Protein AF-A0A8C4DK23-F1 (afdb_monomer_lite)

Secondary structure (DSSP, 8-state):
-------HHHHHHHHHHHHHHHHHHHHHHHHHHHHHHHHHHHHHHHHHHHHHHHHHHHHHHHHHHHHHHHHHHHHHHHHHHHHHHHHHHHHHHHHHHHHHHHHHHHHHH-GGGSHHHHS----S-HHHHHHHHHHHHHHHHHHHHHHHHHHHHHHHHHHHHHHHHHHHHHHHHHHHHHHHHHHHHHHHT--S------------PPPPPPPPPPPPP------------PPPP------------------------------HHHHHHHHHHHHHHHHHHHHHTT-

Organism: Dicentrarchus labrax (NCBI:txid13489)

Sequence (287 aa):
ESSLAPCDACHQSMQAKQTSLLKRVDALDEECEELQRQLGEREERQIDLHNQLQQVSEEKEKVQARLAQQQLQKEKQTLETHVGELKNSVAELKEYVQTLMERERVLVAFPELSPLQAQPQSTGNVLLDMERQLQANNIRMKVLEQENITLHTSLVKLRERTQNDAGRVGRIQIYMSAVQRGWDTVTEGRKQDGGKVVWSQLGRRIACPPPPPPPRPCNFTFKPSTSTRAPPLLRATREHAVVLYSLTPRARIRGGNETLSLSDGERKNSALYKATATWLIKALSLH

pLDDT: mean 74.79, std 23.76, range [30.92, 98.75]

Structure (mmCIF, N/CA/C/O backbone):
data_AF-A0A8C4DK23-F1
#
_entry.id   AF-A0A8C4DK23-F1
#
loop_
_atom_site.group_PDB
_atom_site.id
_atom_site.type_symbol
_atom_site.label_atom_id
_atom_site.label_alt_id
_atom_site.label_comp_id
_atom_site.label_asym_id
_atom_site.label_entity_id
_atom_site.label_seq_id
_atom_site.pdbx_PDB_ins_code
_atom_site.Cartn_x
_atom_site.Cartn_y
_atom_site.Cartn_z
_atom_site.occupancy
_atom_site.B_iso_or_equiv
_atom_site.auth_seq_id
_atom_site.auth_comp_id
_atom_site.auth_asym_id
_atom_site.auth_atom_id
_atom_site.pdbx_PDB_model_num
ATOM 1 N N . GLU A 1 1 ? 47.006 19.973 -107.869 1.00 49.22 1 GLU A N 1
ATOM 2 C CA . GLU A 1 1 ? 47.790 19.708 -106.646 1.00 49.22 1 GLU A CA 1
ATOM 3 C C . GLU A 1 1 ? 47.180 20.492 -105.498 1.00 49.22 1 GLU A C 1
ATOM 5 O O . GLU A 1 1 ? 46.804 21.632 -105.732 1.00 49.22 1 GLU A O 1
ATOM 10 N N . SER A 1 2 ? 46.987 19.837 -104.349 1.00 44.12 2 SER A N 1
ATOM 11 C CA . SER A 1 2 ? 46.905 20.392 -102.981 1.00 44.12 2 SER A CA 1
ATOM 12 C C . SER A 1 2 ? 46.134 19.406 -102.103 1.00 44.12 2 SER A C 1
ATOM 14 O O . SER A 1 2 ? 44.940 19.545 -101.852 1.00 44.12 2 SER A O 1
ATOM 16 N N . SER A 1 3 ? 46.841 18.357 -101.686 1.00 47.62 3 SER A N 1
ATOM 17 C CA . SER A 1 3 ? 46.429 17.447 -100.620 1.00 47.62 3 SER A CA 1
ATOM 18 C C . SER A 1 3 ? 46.486 18.207 -99.291 1.00 47.62 3 SER A C 1
ATOM 20 O O . SER A 1 3 ? 47.576 18.560 -98.844 1.00 47.62 3 SER A O 1
ATOM 22 N N . LEU A 1 4 ? 45.334 18.483 -98.672 1.00 52.78 4 LEU A N 1
ATOM 23 C CA . LEU A 1 4 ? 45.261 19.022 -97.311 1.00 52.78 4 LEU A CA 1
ATOM 24 C C . LEU A 1 4 ? 45.807 17.981 -96.323 1.00 52.78 4 LEU A C 1
ATOM 26 O O . LEU A 1 4 ? 45.146 16.988 -96.029 1.00 52.78 4 LEU A O 1
ATOM 30 N N . ALA A 1 5 ? 47.015 18.210 -95.813 1.00 60.41 5 ALA A N 1
ATOM 31 C CA . ALA A 1 5 ? 47.544 17.468 -94.676 1.00 60.41 5 ALA A CA 1
ATOM 32 C C . ALA A 1 5 ? 46.768 17.856 -93.397 1.00 60.41 5 ALA A C 1
ATOM 34 O O . ALA A 1 5 ? 46.561 19.051 -93.157 1.00 60.41 5 ALA A O 1
ATOM 35 N N . PRO A 1 6 ? 46.339 16.895 -92.559 1.00 60.41 6 PRO A N 1
ATOM 36 C CA . PRO A 1 6 ? 45.800 17.195 -91.238 1.00 60.41 6 PRO A CA 1
ATOM 37 C C . PRO A 1 6 ? 46.872 17.870 -90.372 1.00 60.41 6 PRO A C 1
ATOM 39 O O . PRO A 1 6 ? 48.029 17.463 -90.371 1.00 60.41 6 PRO A O 1
ATOM 42 N N . CYS A 1 7 ? 46.501 18.906 -89.622 1.00 74.56 7 CYS A N 1
ATOM 43 C CA . CYS A 1 7 ? 47.412 19.576 -88.695 1.00 74.56 7 CYS A CA 1
ATOM 44 C C . CYS A 1 7 ? 47.634 18.698 -87.444 1.00 74.56 7 CYS A C 1
ATOM 46 O O . CYS A 1 7 ? 46.739 18.599 -86.602 1.00 74.56 7 CYS A O 1
ATOM 48 N N . ASP A 1 8 ? 48.815 18.086 -87.294 1.00 77.56 8 ASP A N 1
ATOM 49 C CA . ASP A 1 8 ? 49.177 17.182 -86.180 1.00 77.56 8 ASP A CA 1
ATOM 50 C C . ASP A 1 8 ? 48.944 17.779 -84.777 1.00 77.56 8 ASP A C 1
ATOM 52 O O . ASP A 1 8 ? 48.572 17.072 -83.837 1.00 77.56 8 ASP A O 1
ATOM 56 N N . ALA A 1 9 ? 49.081 19.101 -84.629 1.00 80.50 9 ALA A N 1
ATOM 57 C CA . ALA A 1 9 ? 48.813 19.804 -83.372 1.00 80.50 9 ALA A CA 1
ATOM 58 C C . ALA A 1 9 ? 47.333 19.717 -82.943 1.00 80.50 9 ALA A C 1
ATOM 60 O O . ALA A 1 9 ? 47.023 19.642 -81.750 1.00 80.50 9 ALA A O 1
ATOM 61 N N . CYS A 1 10 ? 46.405 19.685 -83.906 1.00 84.00 10 CYS A N 1
ATOM 62 C CA . CYS A 1 10 ? 44.978 19.516 -83.633 1.00 84.00 10 CYS A CA 1
ATOM 63 C C . CYS A 1 10 ? 44.679 18.100 -83.117 1.00 84.00 10 CYS A C 1
ATOM 65 O O . CYS A 1 10 ? 43.950 17.943 -82.134 1.00 84.00 10 CYS A O 1
ATOM 67 N N . HIS A 1 11 ? 45.306 17.082 -83.716 1.00 88.88 11 HIS A N 1
ATOM 68 C CA . HIS A 1 11 ? 45.176 15.688 -83.288 1.00 88.88 11 HIS A CA 1
ATOM 69 C C . HIS A 1 11 ? 45.697 15.484 -81.856 1.00 88.88 11 HIS A C 1
ATOM 71 O O . HIS A 1 11 ? 45.008 14.908 -81.016 1.00 88.88 11 HIS A O 1
ATOM 77 N N . GLN A 1 12 ? 46.873 16.032 -81.538 1.00 90.69 12 GLN A N 1
ATOM 78 C CA . GLN A 1 12 ? 47.457 15.943 -80.194 1.00 90.69 12 GLN A CA 1
ATOM 79 C C . GLN A 1 12 ? 46.609 16.662 -79.132 1.00 90.69 12 GLN A C 1
ATOM 81 O O . GLN A 1 12 ? 46.418 16.134 -78.038 1.00 90.69 12 GLN A O 1
ATOM 86 N N . SER A 1 13 ? 46.042 17.834 -79.447 1.00 93.50 13 SER A N 1
ATOM 87 C CA . SER A 1 13 ? 45.135 18.544 -78.531 1.00 93.50 13 SER A CA 1
ATOM 88 C C . SER A 1 13 ? 43.849 17.756 -78.266 1.00 93.50 13 SER A C 1
ATOM 90 O O . SER A 1 13 ? 43.390 17.678 -77.124 1.00 93.50 13 SER A O 1
ATOM 92 N N . MET A 1 14 ? 43.279 17.140 -79.306 1.00 95.12 14 MET A N 1
ATOM 93 C CA . MET A 1 14 ? 42.103 16.281 -79.174 1.00 95.12 14 MET A CA 1
ATOM 94 C C . MET A 1 14 ? 42.405 15.065 -78.292 1.00 95.12 14 MET A C 1
ATOM 96 O O . MET A 1 14 ? 41.662 14.796 -77.350 1.00 95.12 14 MET A O 1
ATOM 100 N N . GLN A 1 15 ? 43.530 14.393 -78.535 1.00 95.38 15 GLN A N 1
ATOM 101 C CA . GLN A 1 15 ? 43.969 13.239 -77.753 1.00 95.38 15 GLN A CA 1
ATOM 102 C C . GLN A 1 15 ? 44.249 13.606 -76.283 1.00 95.38 15 GLN A C 1
ATOM 104 O O . GLN A 1 15 ? 43.858 12.878 -75.370 1.00 95.38 15 GLN A O 1
ATOM 109 N N . ALA A 1 16 ? 44.860 14.765 -76.020 1.00 95.94 16 ALA A N 1
ATOM 110 C CA . ALA A 1 16 ? 45.079 15.268 -74.662 1.00 95.94 16 ALA A CA 1
ATOM 111 C C . ALA A 1 16 ? 43.757 15.551 -73.922 1.00 95.94 16 ALA A C 1
ATOM 113 O O . ALA A 1 16 ? 43.611 15.216 -72.748 1.00 95.94 16 ALA A O 1
ATOM 114 N N . LYS A 1 17 ? 42.758 16.120 -74.608 1.00 96.81 17 LYS A N 1
ATOM 115 C CA . LYS A 1 17 ? 41.425 16.336 -74.023 1.00 96.81 17 LYS A CA 1
ATOM 116 C C . LYS A 1 17 ? 40.702 15.022 -73.754 1.00 96.81 17 LYS A C 1
ATOM 118 O O . LYS A 1 17 ? 40.151 14.861 -72.673 1.00 96.81 17 LYS A O 1
ATOM 123 N N . GLN A 1 18 ? 40.733 14.080 -74.697 1.00 96.94 18 GLN A N 1
ATOM 124 C CA . GLN A 1 18 ? 40.133 12.754 -74.522 1.00 96.94 18 GLN A CA 1
ATOM 125 C C . GLN A 1 18 ? 40.737 12.029 -73.318 1.00 96.94 18 GLN A C 1
ATOM 127 O O . GLN A 1 18 ? 40.006 11.570 -72.448 1.00 96.94 18 GLN A O 1
ATOM 132 N N . THR A 1 19 ? 42.066 11.997 -73.218 1.00 97.19 19 THR A N 1
ATOM 133 C CA . THR A 1 19 ? 42.761 11.375 -72.081 1.00 97.19 19 THR A CA 1
ATOM 134 C C . THR A 1 19 ? 42.484 12.089 -70.757 1.00 97.19 19 THR A C 1
ATOM 136 O O . THR A 1 19 ? 42.301 11.426 -69.741 1.00 97.19 19 THR A O 1
ATOM 139 N N . SER A 1 20 ? 42.404 13.424 -70.745 1.00 98.00 20 SER A N 1
ATOM 140 C CA . SER A 1 20 ? 42.025 14.180 -69.544 1.00 98.00 20 SER A CA 1
ATOM 141 C C . SER A 1 20 ? 40.584 13.912 -69.107 1.00 98.00 20 SER A C 1
ATOM 143 O O . SER A 1 20 ? 40.324 13.865 -67.908 1.00 98.00 20 SER A O 1
ATOM 145 N N . LEU A 1 21 ? 39.652 13.772 -70.054 1.00 98.19 21 LEU A N 1
ATOM 146 C CA . LEU A 1 21 ? 38.253 13.466 -69.756 1.00 98.19 21 LEU A CA 1
ATOM 147 C C . LEU A 1 21 ? 38.106 12.047 -69.220 1.00 98.19 21 LEU A C 1
ATOM 149 O O . LEU A 1 21 ? 37.448 11.877 -68.204 1.00 98.19 21 LEU A O 1
ATOM 153 N N . LEU A 1 22 ? 38.771 11.067 -69.841 1.00 98.00 22 LEU A N 1
ATOM 154 C CA . LEU A 1 22 ? 38.796 9.685 -69.356 1.00 98.00 22 LEU A CA 1
ATOM 155 C C . LEU A 1 22 ? 39.277 9.614 -67.904 1.00 98.00 22 LEU A C 1
ATOM 157 O O . LEU A 1 22 ? 38.544 9.136 -67.054 1.00 98.00 22 LEU A O 1
ATOM 161 N N . LYS A 1 23 ? 40.420 10.236 -67.585 1.00 98.06 23 LYS A N 1
ATOM 162 C CA . LYS A 1 23 ? 40.921 10.297 -66.200 1.00 98.06 23 LYS A CA 1
ATOM 163 C C . LYS A 1 23 ? 39.936 10.937 -65.224 1.00 98.06 23 LYS A C 1
ATOM 165 O O . LYS A 1 23 ? 39.910 10.574 -64.054 1.00 98.06 23 LYS A O 1
ATOM 170 N N . ARG A 1 24 ? 39.172 11.942 -65.669 1.00 98.06 24 ARG A N 1
ATOM 171 C CA . ARG A 1 24 ? 38.166 12.580 -64.814 1.00 98.06 24 ARG A CA 1
ATOM 172 C C . ARG A 1 24 ? 36.950 11.681 -64.612 1.00 98.06 24 ARG A C 1
ATOM 174 O O . ARG A 1 24 ? 36.389 11.731 -63.527 1.00 98.06 24 ARG A O 1
ATOM 181 N N . VAL A 1 25 ? 36.554 10.908 -65.622 1.00 98.44 25 VAL A N 1
ATOM 182 C CA . VAL A 1 25 ? 35.496 9.898 -65.497 1.00 98.44 25 VAL A CA 1
ATOM 183 C C . VAL A 1 25 ? 35.936 8.812 -64.520 1.00 98.44 25 VAL A C 1
ATOM 185 O O . VAL A 1 25 ? 35.238 8.615 -63.538 1.00 98.44 25 VAL A O 1
ATOM 188 N N . ASP A 1 26 ? 37.137 8.249 -64.688 1.00 98.12 26 ASP A N 1
ATOM 189 C CA . ASP A 1 26 ? 37.672 7.224 -63.778 1.00 98.12 26 ASP A CA 1
ATOM 190 C C . ASP A 1 26 ? 37.703 7.723 -62.317 1.00 98.12 26 ASP A C 1
ATOM 192 O O . ASP A 1 26 ? 37.253 7.039 -61.404 1.00 98.12 26 ASP A O 1
ATOM 196 N N . ALA A 1 27 ? 38.158 8.962 -62.087 1.00 98.19 27 ALA A N 1
ATOM 197 C CA . ALA A 1 27 ? 38.167 9.561 -60.749 1.00 98.19 27 ALA A CA 1
ATOM 198 C C . ALA A 1 27 ? 36.756 9.785 -60.171 1.00 98.19 27 ALA A C 1
ATOM 200 O O . ALA A 1 27 ? 36.563 9.683 -58.964 1.00 98.19 27 ALA A O 1
ATOM 201 N N . LEU A 1 28 ? 35.772 10.125 -61.010 1.00 98.38 28 LEU A N 1
ATOM 202 C CA . LEU A 1 28 ? 34.381 10.262 -60.570 1.00 98.38 28 LEU A CA 1
ATOM 203 C C . LEU A 1 28 ? 33.766 8.901 -60.233 1.00 98.38 28 LEU A C 1
ATOM 205 O O . LEU A 1 28 ? 33.005 8.821 -59.272 1.00 98.38 28 LEU A O 1
ATOM 209 N N . ASP A 1 29 ? 34.111 7.854 -60.980 1.00 98.44 29 ASP A N 1
ATOM 210 C CA . ASP A 1 29 ? 33.661 6.492 -60.699 1.00 98.44 29 ASP A CA 1
ATOM 211 C C . ASP A 1 29 ? 34.204 6.018 -59.339 1.00 98.44 29 ASP A C 1
ATOM 213 O O . ASP A 1 29 ? 33.430 5.552 -58.502 1.00 98.44 29 ASP A O 1
ATOM 217 N N . GLU A 1 30 ? 35.490 6.257 -59.051 1.00 98.31 30 GLU A N 1
ATOM 218 C CA . GLU A 1 30 ? 36.089 5.992 -57.732 1.00 98.31 30 GLU A CA 1
ATOM 219 C C . GLU A 1 30 ? 35.397 6.784 -56.602 1.00 98.31 30 GLU A C 1
ATOM 221 O O . GLU A 1 30 ? 35.081 6.227 -55.547 1.00 98.31 30 GLU A O 1
ATOM 226 N N . GLU A 1 31 ? 35.121 8.080 -56.811 1.00 98.38 31 GLU A N 1
ATOM 227 C CA . GLU A 1 31 ? 34.378 8.913 -55.852 1.00 98.38 31 GLU A CA 1
ATOM 228 C C . GLU A 1 31 ? 32.960 8.351 -55.600 1.00 98.38 31 GLU A C 1
ATOM 230 O O . GLU A 1 31 ? 32.494 8.325 -54.456 1.00 98.38 31 GLU A O 1
ATOM 235 N N . CYS A 1 32 ? 32.271 7.876 -56.642 1.00 98.44 32 CYS A N 1
ATOM 236 C CA . CYS A 1 32 ? 30.944 7.272 -56.536 1.00 98.44 32 CYS A CA 1
ATOM 237 C C . CYS A 1 32 ? 30.961 5.947 -55.761 1.00 98.44 32 CYS A C 1
ATOM 239 O O . CYS A 1 32 ? 30.119 5.760 -54.878 1.00 98.44 32 CYS A O 1
ATOM 241 N N . GLU A 1 33 ? 31.912 5.055 -56.046 1.00 98.44 33 GLU A N 1
ATOM 242 C CA . GLU A 1 33 ? 32.069 3.784 -55.327 1.00 98.44 33 GLU A CA 1
ATOM 243 C C . GLU A 1 33 ? 32.361 4.010 -53.838 1.00 98.44 33 GLU A C 1
ATOM 245 O O . GLU A 1 33 ? 31.747 3.387 -52.967 1.00 98.44 33 GLU A O 1
ATOM 250 N N . GLU A 1 34 ? 33.245 4.958 -53.526 1.00 98.44 34 GLU A N 1
ATOM 251 C CA . GLU A 1 34 ? 33.594 5.312 -52.153 1.00 98.44 34 GLU A CA 1
ATOM 252 C C . GLU A 1 34 ? 32.402 5.914 -51.391 1.00 98.44 34 GLU A C 1
ATOM 254 O O . GLU A 1 34 ? 32.132 5.532 -50.248 1.00 98.44 34 GLU A O 1
ATOM 259 N N . LEU A 1 35 ? 31.636 6.813 -52.019 1.00 98.44 35 LEU A N 1
ATOM 260 C CA . LEU A 1 35 ? 30.412 7.357 -51.424 1.00 98.44 35 LEU A CA 1
ATOM 261 C C . LEU A 1 35 ? 29.356 6.271 -51.198 1.00 98.44 35 LEU A C 1
ATOM 263 O O . LEU A 1 35 ? 28.700 6.270 -50.154 1.00 98.44 35 LEU A O 1
ATOM 267 N N . GLN A 1 36 ? 29.206 5.333 -52.134 1.00 98.44 36 GLN A N 1
ATOM 268 C CA . GLN A 1 36 ? 28.273 4.216 -52.003 1.00 98.44 36 GLN A CA 1
ATOM 269 C C . GLN A 1 36 ? 28.676 3.279 -50.857 1.00 98.44 36 GLN A C 1
ATOM 271 O O . GLN A 1 36 ? 27.823 2.876 -50.063 1.00 98.44 36 GLN A O 1
ATOM 276 N N . ARG A 1 37 ? 29.975 2.996 -50.705 1.00 98.62 37 ARG A N 1
ATOM 277 C CA . ARG A 1 37 ? 30.511 2.240 -49.566 1.00 98.62 37 ARG A CA 1
ATOM 278 C C . ARG A 1 37 ? 30.227 2.950 -48.242 1.00 98.62 37 ARG A C 1
ATOM 280 O O . ARG A 1 37 ? 29.701 2.337 -47.315 1.00 98.62 37 ARG A O 1
ATOM 287 N N . GLN A 1 38 ? 30.524 4.248 -48.151 1.00 98.44 38 GLN A N 1
ATOM 288 C CA . GLN A 1 38 ? 30.260 5.033 -46.941 1.00 98.44 38 GLN A CA 1
ATOM 289 C C . GLN A 1 38 ? 28.769 5.108 -46.597 1.00 98.44 38 GLN A C 1
ATOM 291 O O . GLN A 1 38 ? 28.420 5.109 -45.413 1.00 98.44 38 GLN A O 1
ATOM 296 N N . LEU A 1 39 ? 27.895 5.192 -47.604 1.00 98.62 39 LEU A N 1
ATOM 297 C CA . LEU A 1 39 ? 26.448 5.167 -47.411 1.00 98.62 39 LEU A CA 1
ATOM 298 C C . LEU A 1 39 ? 26.012 3.832 -46.802 1.00 98.62 39 LEU A C 1
ATOM 300 O O . LEU A 1 39 ? 25.373 3.851 -45.753 1.00 98.62 39 LEU A O 1
ATOM 304 N N . GLY A 1 40 ? 26.447 2.706 -47.376 1.00 98.50 40 GLY A N 1
ATOM 305 C CA . GLY A 1 40 ? 26.127 1.374 -46.857 1.00 98.50 40 GLY A CA 1
ATOM 306 C C . GLY A 1 40 ? 26.578 1.181 -45.407 1.00 98.50 40 GLY A C 1
ATOM 307 O O . GLY A 1 40 ? 25.798 0.749 -44.563 1.00 98.50 40 GLY A O 1
ATOM 308 N N . GLU A 1 41 ? 27.795 1.610 -45.063 1.00 98.62 41 GLU A N 1
ATOM 309 C CA . GLU A 1 41 ? 28.265 1.549 -43.673 1.00 98.62 41 GLU A CA 1
ATOM 310 C C . GLU A 1 41 ? 27.471 2.460 -42.725 1.00 98.62 41 GLU A C 1
ATOM 312 O O . GLU A 1 41 ? 27.358 2.187 -41.530 1.00 98.62 41 GLU A O 1
ATOM 317 N N . ARG A 1 42 ? 26.981 3.613 -43.195 1.00 98.38 42 ARG A N 1
ATOM 318 C CA . ARG A 1 42 ? 26.138 4.493 -42.371 1.00 98.38 42 ARG A CA 1
ATOM 319 C C . ARG A 1 42 ? 24.751 3.896 -42.169 1.00 98.38 42 ARG A C 1
ATOM 321 O O . ARG A 1 42 ? 24.241 3.993 -41.057 1.00 98.38 42 ARG A O 1
ATOM 328 N N . GLU A 1 43 ? 24.181 3.277 -43.195 1.00 98.50 43 GLU A N 1
ATOM 329 C CA . GLU A 1 43 ? 22.896 2.578 -43.122 1.00 98.50 43 GLU A CA 1
ATOM 330 C C . GLU A 1 43 ? 22.968 1.377 -42.170 1.00 98.50 43 GLU A C 1
ATOM 332 O O . GLU A 1 43 ? 22.106 1.240 -41.304 1.00 98.50 43 GLU A O 1
ATOM 337 N N . GLU A 1 44 ? 24.032 0.573 -42.236 1.00 98.56 44 GLU A N 1
ATOM 338 C CA . GLU A 1 44 ? 24.261 -0.537 -41.301 1.00 98.56 44 GLU A CA 1
ATOM 339 C C . GLU A 1 44 ? 24.375 -0.036 -39.854 1.00 98.56 44 GLU A C 1
ATOM 341 O O . GLU A 1 44 ? 23.619 -0.468 -38.982 1.00 98.56 44 GLU A O 1
ATOM 346 N N . ARG A 1 45 ? 25.223 0.975 -39.602 1.00 98.44 45 ARG A N 1
ATOM 347 C CA . ARG A 1 45 ? 25.332 1.597 -38.269 1.00 98.44 45 ARG A CA 1
ATOM 348 C C . ARG A 1 45 ? 23.998 2.170 -37.786 1.00 98.44 45 ARG A C 1
ATOM 350 O O . ARG A 1 45 ? 23.711 2.136 -36.590 1.00 98.44 45 ARG A O 1
ATOM 357 N N . GLN A 1 46 ? 23.193 2.735 -38.685 1.00 98.50 46 GLN A N 1
ATOM 358 C CA . GLN A 1 46 ? 21.875 3.268 -38.347 1.00 98.50 46 GLN A CA 1
ATOM 359 C C . GLN A 1 46 ? 20.917 2.153 -37.919 1.00 98.50 46 GLN A C 1
ATOM 361 O O . GLN A 1 46 ? 20.203 2.325 -36.929 1.00 98.50 46 GLN A O 1
ATOM 366 N N . ILE A 1 47 ? 20.917 1.020 -38.625 1.00 98.56 47 ILE A N 1
ATOM 367 C CA . ILE A 1 47 ? 20.129 -0.164 -38.264 1.00 98.56 47 ILE A CA 1
ATOM 368 C C . ILE A 1 47 ? 20.578 -0.698 -36.898 1.00 98.56 47 ILE A C 1
ATOM 370 O O . ILE A 1 47 ? 19.738 -0.925 -36.027 1.00 98.56 47 ILE A O 1
ATOM 374 N N . ASP A 1 48 ? 21.884 -0.813 -36.660 1.00 98.62 48 ASP A N 1
ATOM 375 C CA . ASP A 1 48 ? 22.427 -1.289 -35.383 1.00 98.62 48 ASP A CA 1
ATOM 376 C C . ASP A 1 48 ? 22.029 -0.395 -34.207 1.00 98.62 48 ASP A C 1
ATOM 378 O O . ASP A 1 48 ? 21.590 -0.884 -33.163 1.00 98.62 48 ASP A O 1
ATOM 382 N N . LEU A 1 49 ? 22.149 0.925 -34.369 1.00 98.50 49 LEU A N 1
ATOM 383 C CA . LEU A 1 49 ? 21.729 1.884 -33.348 1.00 98.50 49 LEU A CA 1
ATOM 384 C C . LEU A 1 49 ? 20.219 1.828 -33.107 1.00 98.50 49 LEU A C 1
ATOM 386 O O . LEU A 1 49 ? 19.782 1.941 -31.961 1.00 98.50 49 LEU A O 1
ATOM 390 N N . HIS A 1 50 ? 19.421 1.640 -34.159 1.00 98.50 50 HIS A N 1
ATOM 391 C CA . HIS A 1 50 ? 17.976 1.492 -34.030 1.00 98.50 50 HIS A CA 1
ATOM 392 C C . HIS A 1 50 ? 17.608 0.234 -33.232 1.00 98.50 50 HIS A C 1
ATOM 394 O O . HIS A 1 50 ? 16.812 0.316 -32.295 1.00 98.50 50 HIS A O 1
ATOM 400 N N . ASN A 1 51 ? 18.252 -0.897 -33.527 1.00 98.56 51 ASN A N 1
ATOM 401 C CA . ASN A 1 51 ? 18.056 -2.152 -32.802 1.00 98.56 51 ASN A CA 1
ATOM 402 C C . ASN A 1 51 ? 18.462 -2.026 -31.325 1.00 98.56 51 ASN A C 1
ATOM 404 O O . ASN A 1 51 ? 17.725 -2.458 -30.438 1.00 98.56 51 ASN A O 1
ATOM 408 N N . GLN A 1 52 ? 19.597 -1.378 -31.040 1.00 98.56 52 GLN A N 1
ATOM 409 C CA . GLN A 1 52 ? 20.033 -1.111 -29.665 1.00 98.56 52 GLN A CA 1
ATOM 410 C C . GLN A 1 52 ? 19.043 -0.212 -28.916 1.00 98.56 52 GLN A C 1
ATOM 412 O O . GLN A 1 52 ? 18.710 -0.482 -27.761 1.00 98.56 52 GLN A O 1
ATOM 417 N N . LEU A 1 53 ? 18.537 0.840 -29.567 1.00 98.62 53 LEU A N 1
ATOM 418 C CA . LEU A 1 53 ? 17.535 1.726 -28.978 1.00 98.62 53 LEU A CA 1
ATOM 419 C C . LEU A 1 53 ? 16.246 0.963 -28.651 1.00 98.62 53 LEU A C 1
ATOM 421 O O . LEU A 1 53 ? 15.691 1.139 -27.565 1.00 98.62 53 LEU A O 1
ATOM 425 N N . GLN A 1 54 ? 15.792 0.104 -29.567 1.00 98.56 54 GLN A N 1
ATOM 426 C CA . GLN A 1 54 ? 14.620 -0.736 -29.354 1.00 98.56 54 GLN A CA 1
ATOM 427 C C . GLN A 1 54 ? 14.826 -1.674 -28.160 1.00 98.56 54 GLN A C 1
ATOM 429 O O . GLN A 1 54 ? 13.985 -1.706 -27.261 1.00 98.56 54 GLN A O 1
ATOM 434 N N . GLN A 1 55 ? 15.967 -2.364 -28.089 1.00 98.62 55 GLN A N 1
ATOM 435 C CA . GLN A 1 55 ? 16.282 -3.256 -26.975 1.00 98.62 55 GLN A CA 1
ATOM 436 C C . GLN A 1 55 ? 16.275 -2.513 -25.631 1.00 98.62 55 GLN A C 1
ATOM 438 O O . GLN A 1 55 ? 15.629 -2.955 -24.679 1.00 98.62 55 GLN A O 1
ATOM 443 N N . VAL A 1 56 ? 16.944 -1.359 -25.554 1.00 98.50 56 VAL A N 1
ATOM 444 C CA . VAL A 1 56 ? 16.979 -0.544 -24.330 1.00 98.50 56 VAL A CA 1
ATOM 445 C C . VAL A 1 56 ? 15.579 -0.053 -23.955 1.00 98.50 56 VAL A C 1
ATOM 447 O O . VAL A 1 56 ? 15.239 -0.013 -22.771 1.00 98.50 56 VAL A O 1
ATOM 450 N N . SER A 1 57 ? 14.745 0.296 -24.938 1.00 98.44 57 SER A N 1
ATOM 451 C CA . SER A 1 57 ? 13.352 0.682 -24.697 1.00 98.44 57 SER A CA 1
ATOM 452 C C . SER A 1 57 ? 12.542 -0.466 -24.093 1.00 98.44 57 SER A C 1
ATOM 454 O O . SER A 1 57 ? 11.883 -0.282 -23.070 1.00 98.44 57 SER A O 1
ATOM 456 N N . GLU A 1 58 ? 12.639 -1.668 -24.661 1.00 98.62 58 GLU A N 1
ATOM 457 C CA . GLU A 1 58 ? 11.938 -2.852 -24.158 1.00 98.62 58 GLU A CA 1
ATOM 458 C C . GLU A 1 58 ? 12.418 -3.260 -22.757 1.00 98.62 58 GLU A C 1
ATOM 460 O O . GLU A 1 58 ? 11.620 -3.631 -21.893 1.00 98.62 58 GLU A O 1
ATOM 465 N N . GLU A 1 59 ? 13.724 -3.198 -22.496 1.00 98.50 59 GLU A N 1
ATOM 466 C CA . GLU A 1 59 ? 14.290 -3.469 -21.171 1.00 98.50 59 GLU A CA 1
ATOM 467 C C . GLU A 1 59 ? 13.827 -2.438 -20.140 1.00 98.50 59 GLU A C 1
ATOM 469 O O . GLU A 1 59 ? 13.433 -2.805 -19.028 1.00 98.50 59 GLU A O 1
ATOM 474 N N . LYS A 1 60 ? 13.798 -1.155 -20.518 1.00 98.44 60 LYS A N 1
ATOM 475 C CA . LYS A 1 60 ? 13.266 -0.082 -19.677 1.00 98.44 60 LYS A CA 1
ATOM 476 C C . LYS A 1 60 ? 11.803 -0.334 -19.326 1.00 98.44 60 LYS A C 1
ATOM 478 O O . LYS A 1 60 ? 11.455 -0.240 -18.150 1.00 98.44 60 LYS A O 1
ATOM 483 N N . GLU A 1 61 ? 10.962 -0.683 -20.297 1.00 98.44 61 GLU A N 1
ATOM 484 C CA . GLU A 1 61 ? 9.550 -1.002 -20.053 1.00 98.44 61 GLU A CA 1
ATOM 485 C C . GLU A 1 61 ? 9.394 -2.207 -19.117 1.00 98.44 61 GLU A C 1
ATOM 487 O O . GLU A 1 61 ? 8.635 -2.144 -18.146 1.00 98.44 61 GLU A O 1
ATOM 492 N N . LYS A 1 62 ? 10.174 -3.276 -19.326 1.00 98.50 62 LYS A N 1
ATOM 493 C CA . LYS A 1 62 ? 10.177 -4.462 -18.450 1.00 98.50 62 LYS A CA 1
ATOM 494 C C . LYS A 1 62 ? 10.557 -4.106 -17.012 1.00 98.50 62 LYS A C 1
ATOM 496 O O . LYS A 1 62 ? 9.907 -4.566 -16.071 1.00 98.50 62 LYS A O 1
ATOM 501 N N . VAL A 1 63 ? 11.600 -3.298 -16.819 1.00 98.44 63 VAL A N 1
ATOM 502 C CA . VAL A 1 63 ? 12.039 -2.864 -15.483 1.00 98.44 63 VAL A CA 1
ATOM 503 C C . VAL A 1 63 ? 10.998 -1.950 -14.839 1.00 98.44 63 VAL A C 1
ATOM 505 O O . VAL A 1 63 ? 10.665 -2.146 -13.672 1.00 98.44 63 VAL A O 1
ATOM 508 N N . GLN A 1 64 ? 10.435 -1.001 -15.588 1.00 98.31 64 GLN A N 1
ATOM 509 C CA . GLN A 1 64 ? 9.385 -0.112 -15.088 1.00 98.31 64 GLN A CA 1
ATOM 510 C C . GLN A 1 64 ? 8.136 -0.886 -14.656 1.00 98.31 64 GLN A C 1
ATOM 512 O O . GLN A 1 64 ? 7.623 -0.640 -13.565 1.00 98.31 64 GLN A O 1
ATOM 517 N N . ALA A 1 65 ? 7.693 -1.867 -15.447 1.00 98.12 65 ALA A N 1
ATOM 518 C CA . ALA A 1 65 ? 6.563 -2.723 -15.097 1.00 98.12 65 ALA A CA 1
ATOM 519 C C . ALA A 1 65 ? 6.826 -3.527 -13.812 1.00 98.12 65 ALA A C 1
ATOM 521 O O . ALA A 1 65 ? 5.974 -3.571 -12.924 1.00 98.12 65 ALA A O 1
ATOM 522 N N . ARG A 1 66 ? 8.027 -4.109 -13.666 1.00 98.44 66 ARG A N 1
ATOM 523 C CA . ARG A 1 66 ? 8.425 -4.841 -12.449 1.00 98.44 66 ARG A CA 1
ATOM 524 C C . ARG A 1 66 ? 8.469 -3.938 -11.217 1.00 98.44 66 ARG A C 1
ATOM 526 O O . ARG A 1 66 ? 7.972 -4.331 -10.165 1.00 98.44 66 ARG A O 1
ATOM 533 N N . LEU A 1 67 ? 9.028 -2.733 -11.343 1.00 98.38 67 LEU A N 1
ATOM 534 C CA . LEU A 1 67 ? 9.078 -1.759 -10.249 1.00 98.38 67 LEU A CA 1
ATOM 535 C C . LEU A 1 67 ? 7.676 -1.304 -9.834 1.00 98.38 67 LEU A C 1
ATOM 537 O O . LEU A 1 67 ? 7.375 -1.280 -8.641 1.00 98.38 67 LEU A O 1
ATOM 541 N N . ALA A 1 68 ? 6.801 -1.004 -10.798 1.00 98.06 68 ALA A N 1
ATOM 542 C CA . ALA A 1 68 ? 5.413 -0.642 -10.522 1.00 98.06 68 ALA A CA 1
ATOM 543 C C . ALA A 1 68 ? 4.669 -1.780 -9.804 1.00 98.06 68 ALA A C 1
ATOM 545 O O . ALA A 1 68 ? 4.006 -1.550 -8.794 1.00 98.06 68 ALA A O 1
ATOM 546 N N . GLN A 1 69 ? 4.839 -3.023 -10.265 1.00 98.25 69 GLN A N 1
ATOM 547 C CA . GLN A 1 69 ? 4.248 -4.195 -9.622 1.00 98.25 69 GLN A CA 1
ATOM 548 C C . GLN A 1 69 ? 4.765 -4.393 -8.190 1.00 98.25 69 GLN A C 1
ATOM 550 O O . GLN A 1 69 ? 3.979 -4.666 -7.283 1.00 98.25 69 GLN A O 1
ATOM 555 N N . GLN A 1 70 ? 6.072 -4.239 -7.967 1.00 98.31 70 GLN A N 1
ATOM 556 C CA . GLN A 1 70 ? 6.671 -4.359 -6.639 1.00 98.31 70 GLN A CA 1
ATOM 557 C C . GLN A 1 70 ? 6.155 -3.275 -5.683 1.00 98.31 70 GLN A C 1
ATOM 559 O O . GLN A 1 70 ? 5.848 -3.576 -4.528 1.00 98.31 70 GLN A O 1
ATOM 564 N N . GLN A 1 71 ? 6.033 -2.035 -6.161 1.00 98.12 71 GLN A N 1
ATOM 565 C CA . GLN A 1 71 ? 5.506 -0.925 -5.371 1.00 98.12 71 GLN A CA 1
ATOM 566 C C . GLN A 1 71 ? 4.048 -1.175 -4.970 1.00 98.12 71 GLN A C 1
ATOM 568 O O . GLN A 1 71 ? 3.721 -1.082 -3.788 1.00 98.12 71 GLN A O 1
ATOM 573 N N . LEU A 1 72 ? 3.204 -1.594 -5.918 1.00 98.31 72 LEU A N 1
ATOM 574 C CA . LEU A 1 72 ? 1.811 -1.952 -5.640 1.00 98.31 72 LEU A CA 1
ATOM 575 C C . LEU A 1 72 ? 1.701 -3.109 -4.642 1.00 98.31 72 LEU A C 1
ATOM 577 O O . LEU A 1 72 ? 0.861 -3.079 -3.746 1.00 98.31 72 LEU A O 1
ATOM 581 N N . GLN A 1 73 ? 2.563 -4.122 -4.756 1.00 98.50 73 GLN A N 1
ATOM 582 C CA . GLN A 1 73 ? 2.557 -5.252 -3.829 1.00 98.50 73 GLN A CA 1
ATOM 583 C C . GLN A 1 73 ? 2.959 -4.832 -2.411 1.00 98.50 73 GLN A C 1
ATOM 585 O O . GLN A 1 73 ? 2.365 -5.297 -1.438 1.00 98.50 73 GLN A O 1
ATOM 590 N N . LYS A 1 74 ? 3.939 -3.933 -2.286 1.00 98.50 74 LYS A N 1
ATOM 591 C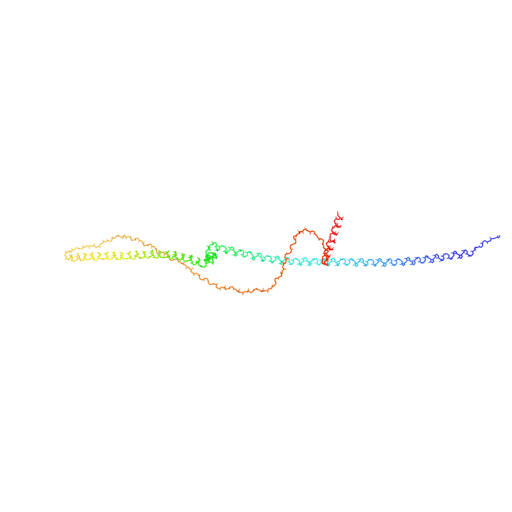 CA . LYS A 1 74 ? 4.345 -3.364 -0.999 1.00 98.50 74 LYS A CA 1
ATOM 592 C C . LYS A 1 74 ? 3.216 -2.535 -0.385 1.00 98.50 74 LYS A C 1
ATOM 594 O O . LYS A 1 74 ? 2.899 -2.727 0.784 1.00 98.50 74 LYS A O 1
ATOM 599 N N . GLU A 1 75 ? 2.583 -1.665 -1.168 1.00 98.25 75 GLU A N 1
ATOM 600 C CA . GLU A 1 75 ? 1.441 -0.861 -0.717 1.00 98.25 75 GLU A CA 1
ATOM 601 C C . GLU A 1 75 ? 0.280 -1.746 -0.261 1.00 98.25 75 GLU A C 1
ATOM 603 O O . GLU A 1 75 ? -0.252 -1.552 0.832 1.00 98.25 75 GLU A O 1
ATOM 608 N N . LYS A 1 76 ? -0.048 -2.787 -1.033 1.00 98.56 76 LYS A N 1
ATOM 609 C CA . LYS A 1 76 ? -1.053 -3.781 -0.651 1.00 98.56 76 LYS A CA 1
ATOM 610 C C . LYS A 1 76 ? -0.738 -4.408 0.708 1.00 98.56 76 LYS A C 1
ATOM 612 O O . LYS A 1 76 ? -1.608 -4.411 1.571 1.00 98.56 76 LYS A O 1
ATOM 617 N N . GLN A 1 77 ? 0.490 -4.882 0.920 1.00 98.56 77 GLN A N 1
ATOM 618 C CA . GLN A 1 77 ? 0.896 -5.472 2.201 1.00 98.56 77 GLN A CA 1
ATOM 619 C C . GLN A 1 77 ? 0.772 -4.471 3.355 1.00 98.56 77 GLN A C 1
ATOM 621 O O . GLN A 1 77 ? 0.236 -4.817 4.403 1.00 98.56 77 GLN A O 1
ATOM 626 N N . THR A 1 78 ? 1.204 -3.220 3.160 1.00 98.62 78 THR A N 1
ATOM 627 C CA . THR A 1 78 ? 1.074 -2.179 4.196 1.00 98.62 78 THR A CA 1
ATOM 628 C C . THR A 1 78 ? -0.385 -1.843 4.514 1.00 98.62 78 THR A C 1
ATOM 630 O O . THR A 1 78 ? -0.749 -1.635 5.670 1.00 98.62 78 THR A O 1
ATOM 633 N N . LEU A 1 79 ? -1.261 -1.830 3.508 1.00 98.62 79 LEU A N 1
ATOM 634 C CA . LEU A 1 79 ? -2.689 -1.615 3.721 1.00 98.62 79 LEU A CA 1
ATOM 635 C C . LEU A 1 79 ? -3.327 -2.808 4.435 1.00 98.62 79 LEU A C 1
ATOM 637 O O . LEU A 1 79 ? -4.132 -2.615 5.341 1.00 98.62 79 LEU A O 1
ATOM 641 N N . GLU A 1 80 ? -2.946 -4.035 4.079 1.00 98.69 80 GLU A N 1
ATOM 642 C CA . GLU A 1 80 ? -3.409 -5.249 4.753 1.00 98.69 80 GLU A CA 1
ATOM 643 C C . GLU A 1 80 ? -3.020 -5.259 6.238 1.00 98.69 80 GLU A C 1
ATOM 645 O O . GLU A 1 80 ? -3.866 -5.584 7.077 1.00 98.69 80 GLU A O 1
ATOM 650 N N . THR A 1 81 ? -1.798 -4.834 6.586 1.00 98.62 81 THR A N 1
ATOM 651 C CA . THR A 1 81 ? -1.374 -4.719 7.991 1.00 98.62 81 THR A CA 1
ATOM 652 C C . THR A 1 81 ? -2.194 -3.679 8.747 1.00 98.62 81 THR A C 1
ATOM 654 O O . THR A 1 81 ? -2.740 -3.996 9.802 1.00 98.62 81 THR A O 1
ATOM 657 N N . HIS A 1 82 ? -2.383 -2.481 8.185 1.00 98.69 82 HIS A N 1
ATOM 658 C CA . HIS A 1 82 ? -3.175 -1.428 8.834 1.00 98.69 82 HIS A CA 1
ATOM 659 C C . HIS A 1 82 ? -4.650 -1.802 8.991 1.00 98.69 82 HIS A C 1
ATOM 661 O O . HIS A 1 82 ? -5.269 -1.513 10.015 1.00 98.69 82 HIS A O 1
ATOM 667 N N . VAL A 1 83 ? -5.229 -2.485 8.001 1.00 98.75 83 VAL A N 1
ATOM 668 C CA . VAL A 1 83 ? -6.594 -3.016 8.105 1.00 98.75 83 VAL A CA 1
ATOM 669 C C . VAL A 1 83 ? -6.683 -4.066 9.215 1.00 98.75 83 VAL A C 1
ATOM 671 O O . VAL A 1 83 ? -7.679 -4.095 9.937 1.00 98.75 83 VAL A O 1
ATOM 674 N N . GLY A 1 84 ? -5.668 -4.921 9.369 1.00 98.75 84 GLY A N 1
ATOM 675 C CA . GLY A 1 84 ? -5.582 -5.885 10.467 1.00 98.75 84 GLY A CA 1
ATOM 676 C C . GLY A 1 84 ? -5.526 -5.212 11.841 1.00 98.75 84 GLY A C 1
ATOM 677 O O . GLY A 1 84 ? -6.326 -5.539 12.715 1.00 98.75 84 GLY A O 1
ATOM 678 N N . GLU A 1 85 ? -4.643 -4.228 12.008 1.00 98.69 85 GLU A N 1
ATOM 679 C CA . GLU A 1 85 ? -4.515 -3.428 13.234 1.00 98.69 85 GLU A CA 1
ATOM 680 C C . GLU A 1 85 ? -5.836 -2.741 13.597 1.00 98.69 85 GLU A C 1
ATOM 682 O O . GLU A 1 85 ? -6.326 -2.883 14.717 1.00 98.69 85 GLU A O 1
ATOM 687 N N . LEU A 1 86 ? -6.473 -2.077 12.628 1.00 98.75 86 LEU A N 1
ATOM 688 C CA . LEU A 1 86 ? -7.745 -1.395 12.847 1.00 98.75 86 LEU A CA 1
ATOM 689 C C . LEU A 1 86 ? -8.861 -2.373 13.237 1.00 98.75 86 LEU A C 1
ATOM 691 O O . LEU A 1 86 ? -9.667 -2.068 14.116 1.00 98.75 86 LEU A O 1
ATOM 695 N N . LYS A 1 87 ? -8.913 -3.560 12.618 1.00 98.75 87 LYS A N 1
ATOM 696 C CA . LYS A 1 87 ? -9.868 -4.613 13.000 1.00 98.75 87 LYS A CA 1
ATOM 697 C C . LYS A 1 87 ? -9.674 -5.049 14.451 1.00 98.75 87 LYS A C 1
ATOM 699 O O . LYS A 1 87 ? -10.674 -5.209 15.150 1.00 98.75 87 LYS A O 1
ATOM 704 N N . ASN A 1 88 ? -8.427 -5.196 14.900 1.00 98.75 88 ASN A N 1
ATOM 705 C CA . ASN A 1 88 ? -8.117 -5.538 16.288 1.00 98.75 88 ASN A CA 1
ATOM 706 C C . ASN A 1 88 ? -8.561 -4.424 17.243 1.00 98.75 88 ASN A C 1
ATOM 708 O O . ASN A 1 88 ? -9.314 -4.699 18.171 1.00 98.75 88 ASN A O 1
ATOM 712 N N . SER A 1 89 ? -8.224 -3.160 16.962 1.00 98.62 89 SER A N 1
ATOM 713 C CA . SER A 1 89 ? -8.667 -2.026 17.788 1.00 98.62 89 SER A CA 1
ATOM 714 C C . SER A 1 89 ? -10.192 -1.902 17.853 1.00 98.62 89 SER A C 1
ATOM 716 O O . SER A 1 89 ? -10.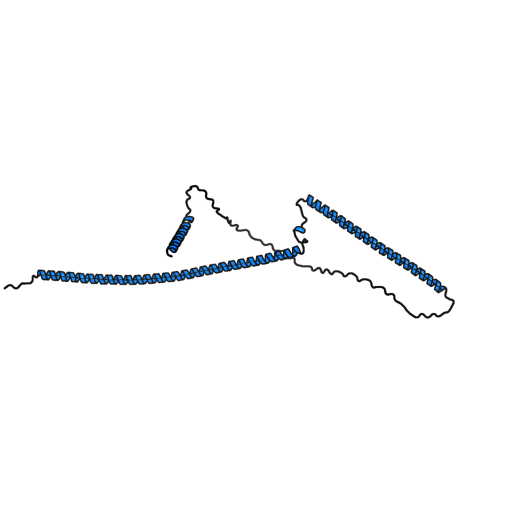756 -1.601 18.902 1.00 98.62 89 SER A O 1
ATOM 718 N N . VAL A 1 90 ? -10.893 -2.164 16.744 1.00 98.75 90 VAL A N 1
ATOM 719 C CA . VAL A 1 90 ? -12.364 -2.195 16.726 1.00 98.75 90 VAL A CA 1
ATOM 720 C C . VAL A 1 90 ? -12.907 -3.342 17.582 1.00 98.75 90 VAL A C 1
ATOM 722 O O . VAL A 1 90 ? -13.927 -3.162 18.246 1.00 98.75 90 VAL A O 1
ATOM 725 N N . ALA A 1 91 ? -12.268 -4.514 17.574 1.00 98.62 91 ALA A N 1
ATOM 726 C CA . ALA A 1 91 ? -12.665 -5.635 18.425 1.00 98.62 91 ALA A CA 1
ATOM 727 C C . ALA A 1 91 ? -12.459 -5.314 19.916 1.00 98.62 91 ALA A C 1
ATOM 729 O O . ALA A 1 91 ? -13.391 -5.487 20.700 1.00 98.62 91 ALA A O 1
ATOM 730 N N . GLU A 1 92 ? -11.303 -4.757 20.281 1.00 98.69 92 GLU A N 1
ATOM 731 C CA . GLU A 1 92 ? -10.991 -4.316 21.648 1.00 98.69 92 GLU A CA 1
ATOM 732 C C . GLU A 1 92 ? -11.986 -3.258 22.146 1.00 98.69 92 GLU A C 1
ATOM 734 O O . GLU A 1 92 ? -12.529 -3.367 23.245 1.00 98.69 92 GLU A O 1
ATOM 739 N N . LEU A 1 93 ? -12.301 -2.255 21.318 1.00 98.69 93 LEU A N 1
ATOM 740 C CA . LEU A 1 93 ? -13.293 -1.231 21.658 1.00 98.69 93 LEU A CA 1
ATOM 741 C C . LEU A 1 93 ? -14.693 -1.820 21.844 1.00 98.69 93 LEU A C 1
ATOM 743 O O . LEU A 1 93 ? -15.418 -1.402 22.746 1.00 98.69 93 LEU A O 1
ATOM 747 N N . LYS A 1 94 ? -15.089 -2.795 21.019 1.00 98.56 94 LYS A N 1
ATOM 748 C CA . LYS A 1 94 ? -16.378 -3.485 21.180 1.00 98.56 94 LYS A CA 1
ATOM 749 C C . LYS A 1 94 ? -16.449 -4.238 22.505 1.00 98.56 94 LYS A C 1
ATOM 751 O O . LYS A 1 94 ? -17.470 -4.148 23.183 1.00 98.56 94 LYS A O 1
ATOM 756 N N . GLU A 1 95 ? -15.387 -4.940 22.886 1.00 98.62 95 GLU A N 1
ATOM 757 C CA . GLU A 1 95 ? -15.306 -5.633 24.176 1.00 98.62 95 GLU A CA 1
ATOM 758 C C . GLU A 1 95 ? -15.334 -4.644 25.352 1.00 98.62 95 GLU A C 1
ATOM 760 O O . GLU A 1 95 ? -16.056 -4.848 26.333 1.00 98.62 95 GLU A O 1
ATOM 765 N N . TYR A 1 96 ? -14.625 -3.520 25.229 1.00 98.56 96 TYR A N 1
ATOM 766 C CA . TYR A 1 96 ? -14.643 -2.459 26.233 1.00 98.56 96 TYR A CA 1
ATOM 767 C C . TYR A 1 96 ? -16.047 -1.870 26.421 1.00 98.56 96 TYR A C 1
ATOM 769 O O . TYR A 1 96 ? -16.519 -1.733 27.551 1.00 98.56 96 TYR A O 1
ATOM 777 N N . VAL A 1 97 ? -16.758 -1.586 25.325 1.00 98.56 97 VAL A N 1
ATOM 778 C CA . VAL A 1 97 ? -18.148 -1.107 25.371 1.00 98.56 97 VAL A CA 1
ATOM 779 C C . VAL A 1 97 ? -19.065 -2.142 26.020 1.00 98.56 97 VAL A C 1
ATOM 781 O O . VAL A 1 97 ? -19.860 -1.778 26.881 1.00 98.56 97 VAL A O 1
ATOM 784 N N . GLN A 1 98 ? -18.934 -3.428 25.684 1.00 98.50 98 GLN A N 1
ATOM 785 C CA . GLN A 1 98 ? -19.711 -4.488 26.339 1.00 98.50 98 GLN A CA 1
ATOM 786 C C . GLN A 1 98 ? -19.437 -4.558 27.844 1.00 98.50 98 GLN A C 1
ATOM 788 O O . GLN A 1 98 ? -20.368 -4.682 28.636 1.00 98.50 98 GLN A O 1
ATOM 793 N N . THR A 1 99 ? -18.175 -4.414 28.247 1.00 98.06 99 THR A N 1
ATOM 794 C CA . THR A 1 99 ? -17.781 -4.383 29.661 1.00 98.06 99 THR A CA 1
ATOM 795 C C . THR A 1 99 ? -18.415 -3.198 30.391 1.00 98.06 99 THR A C 1
ATOM 797 O O . THR A 1 99 ? -18.902 -3.345 31.513 1.00 98.06 99 THR A O 1
ATOM 800 N N . LEU A 1 100 ? -18.451 -2.021 29.758 1.00 97.44 100 LEU A N 1
ATOM 801 C CA . LEU A 1 100 ? -19.121 -0.844 30.313 1.00 97.44 100 LEU A CA 1
ATOM 802 C C . LEU A 1 100 ? -20.635 -1.033 30.409 1.00 97.44 100 LEU A C 1
ATOM 804 O O . LEU A 1 100 ? -21.204 -0.702 31.445 1.00 97.44 100 LEU A O 1
ATOM 808 N N . MET A 1 101 ? -21.268 -1.606 29.385 1.00 97.94 101 MET A N 1
ATOM 809 C CA . MET A 1 101 ? -22.699 -1.917 29.409 1.00 97.94 101 MET A CA 1
ATOM 810 C C . MET A 1 101 ? -23.048 -2.909 30.521 1.00 97.94 101 MET A C 1
ATOM 812 O O . MET A 1 101 ? -24.048 -2.734 31.212 1.00 97.94 101 MET A O 1
ATOM 816 N N . GLU A 1 102 ? -22.223 -3.936 30.734 1.00 97.25 102 GLU A N 1
ATOM 817 C CA . GLU A 1 102 ? -22.433 -4.896 31.819 1.00 97.25 102 GLU A CA 1
ATOM 818 C C . GLU A 1 102 ? -22.259 -4.231 33.186 1.00 97.25 102 GLU A C 1
ATOM 820 O O . GLU A 1 102 ? -23.080 -4.415 34.085 1.00 97.25 102 GLU A O 1
ATOM 825 N N . ARG A 1 103 ? -21.232 -3.388 33.337 1.00 95.56 103 ARG A N 1
ATOM 826 C CA . ARG A 1 103 ? -21.046 -2.592 34.553 1.00 95.56 103 ARG A CA 1
ATOM 827 C C . ARG A 1 103 ? -22.243 -1.680 34.813 1.00 95.56 103 ARG A C 1
ATOM 829 O O . ARG A 1 103 ? -22.702 -1.606 35.948 1.00 95.56 103 ARG A O 1
ATOM 836 N N . GLU A 1 104 ? -22.742 -0.991 33.793 1.00 94.75 104 GLU A N 1
ATOM 837 C CA . GLU A 1 104 ? -23.928 -0.140 33.896 1.00 94.75 104 GLU A CA 1
ATOM 838 C C . GLU A 1 104 ? -25.155 -0.958 34.301 1.00 94.75 104 GLU A C 1
ATOM 840 O O . GLU A 1 104 ? -25.836 -0.596 35.257 1.00 94.75 104 GLU A O 1
ATOM 845 N N . ARG A 1 105 ? -25.383 -2.109 33.660 1.00 97.06 105 ARG A N 1
ATOM 846 C CA . ARG A 1 105 ? -26.467 -3.035 34.011 1.00 97.06 105 ARG A CA 1
ATOM 847 C C . ARG A 1 105 ? -26.428 -3.417 35.490 1.00 97.06 105 ARG A C 1
ATOM 849 O O . ARG A 1 105 ? -27.462 -3.397 36.157 1.00 97.06 105 ARG A O 1
ATOM 856 N N . VAL A 1 106 ? -25.243 -3.739 36.009 1.00 95.69 106 VAL A N 1
ATOM 857 C CA . VAL A 1 106 ? -25.046 -4.061 37.429 1.00 95.69 106 VAL A CA 1
ATOM 858 C C . VAL A 1 106 ? -25.314 -2.845 38.316 1.00 95.69 106 VAL A C 1
ATOM 860 O O . VAL A 1 106 ? -26.015 -2.979 39.314 1.00 95.69 106 VAL A O 1
ATOM 863 N N . LEU A 1 107 ? -24.812 -1.660 37.960 1.00 93.25 107 LEU A N 1
ATOM 864 C CA . LEU A 1 107 ? -25.035 -0.435 38.737 1.00 93.25 107 LEU A CA 1
ATOM 865 C C . LEU A 1 107 ? -26.512 -0.018 38.776 1.00 93.25 107 LEU A C 1
ATOM 867 O O . LEU A 1 107 ? -26.974 0.468 39.802 1.00 93.25 107 LEU A O 1
ATOM 871 N N . VAL A 1 108 ? -27.265 -0.240 37.696 1.00 94.38 108 VAL A N 1
ATOM 872 C CA . VAL A 1 108 ? -28.714 0.010 37.658 1.00 94.38 108 VAL A CA 1
ATOM 873 C C . VAL A 1 108 ? -29.466 -0.968 38.565 1.00 94.38 108 VAL A C 1
ATOM 875 O O . VAL A 1 108 ? -30.388 -0.562 39.269 1.00 94.38 108 VAL A O 1
ATOM 878 N N . ALA A 1 109 ? -29.073 -2.245 38.581 1.00 93.19 109 ALA A N 1
ATOM 879 C CA . ALA A 1 109 ? -29.678 -3.248 39.461 1.00 93.19 109 ALA A CA 1
ATOM 880 C C . ALA A 1 109 ? -29.300 -3.053 40.941 1.00 93.19 109 ALA A C 1
ATOM 882 O O . ALA A 1 109 ? -30.088 -3.382 41.827 1.00 93.19 109 ALA A O 1
ATOM 883 N N . PHE A 1 110 ? -28.109 -2.511 41.206 1.00 91.88 110 PHE A N 1
ATOM 884 C CA . PHE A 1 110 ? -27.565 -2.306 42.547 1.00 91.88 110 PHE A CA 1
ATOM 885 C C . PHE A 1 110 ? -26.993 -0.887 42.701 1.00 91.88 110 PHE A C 1
ATOM 887 O O . PHE A 1 110 ? -25.768 -0.718 42.712 1.00 91.88 110 PHE A O 1
ATOM 894 N N . PRO A 1 111 ? -27.855 0.134 42.866 1.00 85.19 111 PRO A N 1
ATOM 895 C CA . PRO A 1 111 ? -27.423 1.529 42.978 1.00 85.19 111 PRO A CA 1
ATOM 896 C C . PRO A 1 111 ? -26.399 1.759 44.097 1.00 85.19 111 PRO A C 1
ATOM 898 O O . PRO A 1 111 ? -25.433 2.494 43.903 1.00 85.19 111 PRO A O 1
ATOM 901 N N . GLU A 1 112 ? -26.537 1.028 45.208 1.00 80.00 112 GLU A N 1
ATOM 902 C CA . GLU A 1 112 ? -25.662 1.086 46.391 1.00 80.00 112 GLU A CA 1
ATOM 903 C C . GLU A 1 112 ? -24.185 0.748 46.089 1.00 80.00 112 GLU A C 1
ATOM 905 O O . GLU A 1 112 ? -23.291 1.114 46.851 1.00 80.00 112 GLU A O 1
ATOM 910 N N . LEU A 1 113 ? -23.904 0.044 44.981 1.00 81.31 113 LEU A N 1
ATOM 911 C CA . LEU A 1 113 ? -22.539 -0.257 44.525 1.00 81.31 113 LEU A CA 1
ATOM 912 C C . LEU A 1 113 ? -21.890 0.921 43.783 1.00 81.31 113 LEU A C 1
ATOM 914 O O . LEU A 1 113 ? -20.708 0.861 43.431 1.00 81.31 113 LEU A O 1
ATOM 918 N N . SER A 1 114 ? -22.646 1.988 43.518 1.00 78.75 114 SER A N 1
ATOM 919 C CA . SER A 1 114 ? -22.117 3.191 42.897 1.00 78.75 114 SER A CA 1
ATOM 920 C C . SER A 1 114 ? -21.098 3.857 43.829 1.00 78.75 114 SER A C 1
ATOM 922 O O . SER A 1 114 ? -21.424 4.162 44.981 1.00 78.75 114 SER A O 1
ATOM 924 N N . PRO A 1 115 ? -19.881 4.173 43.344 1.00 67.81 115 PRO A N 1
ATOM 925 C CA . PRO A 1 115 ? -18.872 4.876 44.137 1.00 67.81 115 PRO A CA 1
ATOM 926 C C . PRO A 1 115 ? -19.371 6.211 44.713 1.00 67.81 115 PRO A C 1
ATOM 928 O O . PRO A 1 115 ? -18.879 6.653 45.745 1.00 67.81 115 PRO A O 1
ATOM 931 N N . LEU A 1 116 ? -20.362 6.833 44.062 1.00 65.38 116 LEU A N 1
ATOM 932 C CA . LEU A 1 116 ? -21.000 8.076 44.506 1.00 65.38 116 LEU A CA 1
ATOM 933 C C . LEU A 1 116 ? -21.939 7.902 45.711 1.00 65.38 116 LEU A C 1
ATOM 935 O O . LEU A 1 116 ? -22.158 8.870 46.434 1.00 65.38 116 LEU A O 1
ATOM 939 N N . GLN A 1 117 ? -22.508 6.710 45.915 1.00 57.72 117 GLN A N 1
ATOM 940 C CA . GLN A 1 117 ? -23.388 6.407 47.053 1.00 57.72 117 GLN A CA 1
ATOM 941 C C . GLN A 1 117 ? -22.633 5.761 48.219 1.00 57.72 117 GLN A C 1
ATOM 943 O O . GLN A 1 117 ? -22.979 5.997 49.373 1.00 57.72 117 GLN A O 1
ATOM 948 N N . ALA A 1 118 ? -21.582 4.987 47.936 1.00 58.16 118 ALA A N 1
ATOM 949 C CA . ALA A 1 118 ? -20.797 4.301 48.963 1.00 58.16 118 ALA A CA 1
ATOM 950 C C . ALA A 1 118 ? -19.842 5.228 49.743 1.00 58.16 118 ALA A C 1
ATOM 952 O O . ALA A 1 118 ? -19.378 4.865 50.826 1.00 58.16 118 ALA A O 1
ATOM 953 N N . GLN A 1 119 ? -19.527 6.414 49.212 1.00 59.41 119 GLN A N 1
ATOM 954 C CA . GLN A 1 119 ? -18.699 7.393 49.908 1.00 59.41 119 GLN A CA 1
ATOM 955 C C . GLN A 1 119 ? -19.590 8.288 50.787 1.00 59.41 119 GLN A C 1
ATOM 957 O O . GLN A 1 119 ? -20.528 8.898 50.267 1.00 59.41 119 GLN A O 1
ATOM 962 N N . PRO A 1 120 ? -19.309 8.434 52.098 1.00 60.28 120 PRO A N 1
ATOM 963 C CA . PRO A 1 120 ? -19.885 9.527 52.869 1.00 60.28 120 PRO A CA 1
ATOM 964 C C . PRO A 1 120 ? -19.585 10.816 52.109 1.00 60.28 120 PRO A C 1
ATOM 966 O O . PRO A 1 120 ? -18.429 11.037 51.745 1.00 60.28 120 PRO A O 1
ATOM 969 N N . GLN A 1 121 ? -20.608 11.622 51.819 1.00 66.31 121 GLN A N 1
ATOM 970 C CA . GLN A 1 121 ? -20.441 12.900 51.128 1.00 66.31 121 GLN A CA 1
ATOM 971 C C . GLN A 1 121 ? -19.611 13.834 52.011 1.00 66.31 121 GLN A C 1
ATOM 973 O O . GLN A 1 121 ? -20.151 14.614 52.794 1.00 66.31 121 GLN A O 1
ATOM 978 N N . SER A 1 122 ? -18.289 13.696 51.934 1.00 70.12 122 SER A N 1
ATOM 979 C CA . SER A 1 122 ? -17.362 14.570 52.622 1.00 70.12 122 SER A CA 1
ATOM 980 C C . SER A 1 122 ? -17.337 15.877 51.857 1.00 70.12 122 SER A C 1
ATOM 982 O O . SER A 1 122 ? -16.978 15.933 50.681 1.00 70.12 122 SER A O 1
ATOM 984 N N . THR A 1 123 ? -17.729 16.942 52.537 1.00 77.50 123 THR A N 1
ATOM 985 C CA . THR A 1 123 ? -17.743 18.301 51.994 1.00 77.50 123 THR A CA 1
ATOM 986 C C . THR A 1 123 ? -16.319 18.867 51.887 1.00 77.50 123 THR A C 1
ATOM 988 O O . THR A 1 123 ? -16.139 20.020 51.507 1.00 77.50 123 THR A O 1
ATOM 991 N N . GLY A 1 124 ? -15.295 18.099 52.286 1.00 77.94 124 GLY A N 1
ATOM 992 C CA . GLY A 1 124 ? -13.911 18.560 52.429 1.00 77.94 124 GLY A CA 1
ATOM 993 C C . GLY A 1 124 ? -13.673 19.399 53.691 1.00 77.94 124 GLY A C 1
ATOM 994 O O . GLY A 1 124 ? -12.539 19.784 53.967 1.00 77.94 124 GLY A O 1
ATOM 995 N N . ASN A 1 125 ? -14.719 19.657 54.483 1.00 84.62 125 ASN A N 1
ATOM 996 C CA . ASN A 1 125 ? -14.644 20.313 55.783 1.00 84.62 125 ASN A CA 1
ATOM 997 C C . ASN A 1 125 ? -14.962 19.292 56.879 1.00 84.62 125 ASN A C 1
ATOM 999 O O . ASN A 1 125 ? -16.124 18.990 57.150 1.00 84.62 125 ASN A O 1
ATOM 1003 N N . VAL A 1 126 ? -13.906 18.801 57.529 1.00 86.75 126 VAL A N 1
ATOM 1004 C CA . VAL A 1 126 ? -13.974 17.731 58.534 1.00 86.75 126 VAL A CA 1
ATOM 1005 C C . VAL A 1 126 ? -14.911 18.076 59.696 1.00 86.75 126 VAL A C 1
ATOM 1007 O O . VAL A 1 126 ? -15.613 17.196 60.181 1.00 86.75 126 VAL A O 1
ATOM 1010 N N . LEU A 1 127 ? -14.964 19.341 60.128 1.00 88.25 127 LEU A N 1
ATOM 1011 C CA . LEU A 1 127 ? -15.839 19.773 61.225 1.00 88.25 127 LEU A CA 1
ATOM 1012 C C . LEU A 1 127 ? -17.319 19.659 60.844 1.00 88.25 127 LEU A C 1
ATOM 1014 O O . LEU A 1 127 ? -18.097 19.068 61.590 1.00 88.25 127 LEU A O 1
ATOM 1018 N N . LEU A 1 128 ? -17.690 20.165 59.664 1.00 87.31 128 LEU A N 1
ATOM 1019 C CA . LEU A 1 128 ? -19.067 20.083 59.165 1.00 87.31 128 LEU A CA 1
ATOM 1020 C C . LEU A 1 128 ? -19.488 18.637 58.880 1.00 87.31 128 LEU A C 1
ATOM 1022 O O . LEU A 1 128 ? -20.630 18.259 59.138 1.00 87.31 128 LEU A O 1
ATOM 1026 N N . ASP A 1 129 ? -18.569 17.821 58.368 1.00 86.31 129 ASP A N 1
ATOM 1027 C CA . ASP A 1 129 ? -18.830 16.412 58.081 1.00 86.31 129 ASP A CA 1
ATOM 1028 C C . ASP A 1 129 ? -19.034 15.607 59.375 1.00 86.31 129 ASP A C 1
ATOM 1030 O O . ASP A 1 129 ? -19.985 14.827 59.478 1.00 86.31 129 ASP A O 1
ATOM 1034 N N . MET A 1 130 ? -18.204 15.849 60.397 1.00 90.62 130 MET A N 1
ATOM 1035 C CA . MET A 1 130 ? -18.345 15.227 61.716 1.00 90.62 130 MET A CA 1
ATOM 1036 C C . MET A 1 130 ? -19.657 15.642 62.393 1.00 90.62 130 MET A C 1
ATOM 1038 O O . MET A 1 130 ? -20.334 14.808 62.993 1.00 90.62 130 MET A O 1
ATOM 1042 N N . GLU A 1 131 ? -20.056 16.909 62.269 1.00 89.56 131 GLU A N 1
ATOM 1043 C CA . GLU A 1 131 ? -21.319 17.402 62.821 1.00 89.56 131 GLU A CA 1
ATOM 1044 C C . GLU A 1 131 ? -22.535 16.747 62.151 1.00 89.56 131 GLU A C 1
ATOM 1046 O O . GLU A 1 131 ? -23.442 16.269 62.839 1.00 89.56 131 GLU A O 1
ATOM 1051 N N . ARG A 1 132 ? -22.533 16.615 60.819 1.00 88.62 132 ARG A N 1
ATOM 1052 C CA . ARG A 1 132 ? -23.584 15.874 60.101 1.00 88.62 132 ARG A CA 1
ATOM 1053 C C . ARG A 1 132 ? -23.619 14.401 60.496 1.00 88.62 132 ARG A C 1
ATOM 1055 O O . ARG A 1 132 ? -24.700 13.840 60.680 1.00 88.62 132 ARG A O 1
ATOM 1062 N N . GLN A 1 133 ? -22.457 13.772 60.664 1.00 89.69 133 GLN A N 1
ATOM 1063 C CA . GLN A 1 133 ? -22.374 12.380 61.098 1.00 89.69 133 GLN A CA 1
ATOM 1064 C C . GLN A 1 133 ? -22.897 12.199 62.529 1.00 89.69 133 GLN A C 1
ATOM 1066 O O . GLN A 1 133 ? -23.618 11.239 62.804 1.00 89.69 133 GLN A O 1
ATOM 1071 N N . LEU A 1 134 ? -22.604 13.139 63.429 1.00 91.25 134 LEU A N 1
ATOM 1072 C CA . LEU A 1 134 ? -23.165 13.164 64.779 1.00 91.25 134 LEU A CA 1
ATOM 1073 C C . LEU A 1 134 ? -24.690 13.305 64.753 1.00 91.25 134 LEU A C 1
ATOM 1075 O O . LEU A 1 134 ? -25.374 12.561 65.456 1.00 91.25 134 LEU A O 1
ATOM 1079 N N . GLN A 1 135 ? -25.239 14.192 63.918 1.00 91.69 135 GLN A N 1
ATOM 1080 C CA . GLN A 1 135 ? -26.691 14.333 63.754 1.00 91.69 135 GLN A CA 1
ATOM 1081 C C . GLN A 1 135 ? -27.337 13.037 63.240 1.00 91.69 135 GLN A C 1
ATOM 1083 O O . GLN A 1 135 ? -28.328 12.577 63.812 1.00 91.69 135 GLN A O 1
ATOM 1088 N N . ALA A 1 136 ? -26.747 12.404 62.222 1.00 89.44 136 ALA A N 1
ATOM 1089 C CA . ALA A 1 136 ? -27.223 11.131 61.685 1.00 89.44 136 ALA A CA 1
ATOM 1090 C C . ALA A 1 136 ? -27.181 10.006 62.736 1.00 89.44 136 ALA A C 1
ATOM 1092 O O . ALA A 1 136 ? -28.150 9.262 62.899 1.00 89.44 136 ALA A O 1
ATOM 1093 N N . ASN A 1 137 ? -26.092 9.916 63.503 1.00 94.62 137 ASN A N 1
ATOM 1094 C CA . ASN A 1 137 ? -25.958 8.944 64.586 1.00 94.62 137 ASN A CA 1
ATOM 1095 C C . ASN A 1 137 ? -26.975 9.186 65.703 1.00 94.62 137 ASN A C 1
ATOM 1097 O O . ASN A 1 137 ? -27.519 8.229 66.245 1.00 94.62 137 ASN A O 1
ATOM 1101 N N . ASN A 1 138 ? -27.277 10.444 66.022 1.00 96.12 138 ASN A N 1
ATOM 1102 C CA . ASN A 1 138 ? -28.282 10.788 67.024 1.00 96.12 138 ASN A CA 1
ATOM 1103 C C . ASN A 1 138 ? -29.685 10.328 66.590 1.00 96.12 138 ASN A C 1
ATOM 1105 O O . ASN A 1 138 ? -30.403 9.706 67.369 1.00 96.12 138 ASN A O 1
ATOM 1109 N N . ILE A 1 139 ? -30.051 10.533 65.319 1.00 94.81 139 ILE A N 1
ATOM 1110 C CA . ILE A 1 139 ? -31.306 10.001 64.758 1.00 94.81 139 ILE A CA 1
ATOM 1111 C C . ILE A 1 139 ? -31.323 8.471 64.839 1.00 94.81 139 ILE A C 1
ATOM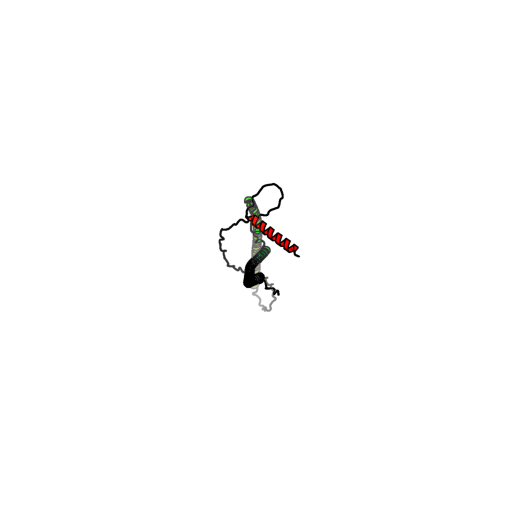 1113 O O . I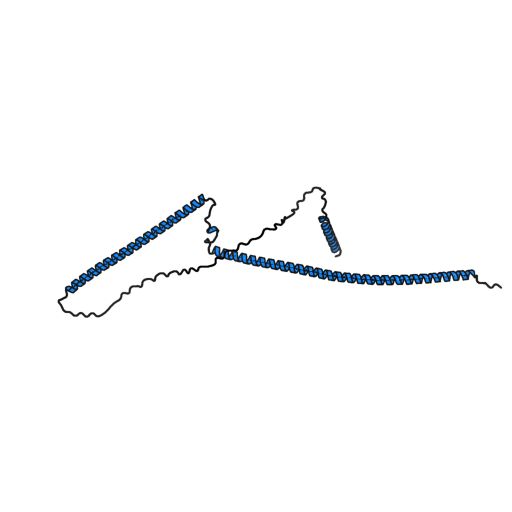LE A 1 139 ? -32.303 7.887 65.298 1.00 94.81 139 ILE A O 1
ATOM 1117 N N . ARG A 1 140 ? -30.226 7.816 64.444 1.00 95.12 140 ARG A N 1
ATOM 1118 C CA . ARG A 1 140 ? -30.113 6.355 64.490 1.00 95.12 140 ARG A CA 1
ATOM 1119 C C . ARG A 1 140 ? -30.241 5.807 65.912 1.00 95.12 140 ARG A C 1
ATOM 1121 O O . ARG A 1 140 ? -30.953 4.827 66.102 1.00 95.12 140 ARG A O 1
ATOM 1128 N N . MET A 1 141 ? -29.594 6.431 66.898 1.00 96.88 141 MET A N 1
ATOM 1129 C CA . MET A 1 141 ? -29.736 6.049 68.307 1.00 96.88 141 MET A CA 1
ATOM 1130 C C . MET A 1 141 ? -31.191 6.153 68.754 1.00 96.88 141 MET A C 1
ATOM 1132 O O . MET A 1 141 ? -31.707 5.181 69.287 1.00 96.88 141 MET A O 1
ATOM 1136 N N . LYS A 1 142 ? -31.892 7.250 68.435 1.00 96.56 142 LYS A N 1
ATOM 1137 C CA . LYS A 1 142 ? -33.315 7.411 68.783 1.00 96.56 142 LYS A CA 1
ATOM 1138 C C . LYS A 1 142 ? -34.205 6.327 68.178 1.00 96.56 142 LYS A C 1
ATOM 1140 O O . LYS A 1 142 ? -35.096 5.821 68.853 1.00 96.56 142 LYS A O 1
ATOM 1145 N N . VAL A 1 143 ? -33.975 5.960 66.915 1.00 96.19 143 VAL A N 1
ATOM 1146 C CA . VAL A 1 143 ? -34.724 4.872 66.264 1.00 96.19 143 VAL A CA 1
ATOM 1147 C C . VAL A 1 143 ? -34.451 3.542 66.965 1.00 96.19 143 VAL A C 1
ATOM 1149 O O . VAL A 1 143 ? -35.391 2.840 67.323 1.00 96.19 143 VAL A O 1
ATOM 1152 N N . LEU A 1 144 ? -33.182 3.226 67.234 1.00 96.25 144 LEU A N 1
ATOM 1153 C CA . LEU A 1 144 ? -32.798 1.989 67.920 1.00 96.25 144 LEU A CA 1
ATOM 1154 C C . LEU A 1 144 ? -33.315 1.927 69.363 1.00 96.25 144 LEU A C 1
ATOM 1156 O O . LEU A 1 144 ? -33.726 0.867 69.827 1.00 96.25 144 LEU A O 1
ATOM 1160 N N . GLU A 1 145 ? -33.319 3.046 70.081 1.00 97.31 145 GLU A N 1
ATOM 1161 C CA . GLU A 1 145 ? -33.906 3.160 71.416 1.00 97.31 145 GLU A CA 1
ATOM 1162 C C . GLU A 1 145 ? -35.416 2.923 71.367 1.00 97.31 145 GLU A C 1
ATOM 1164 O O . GLU A 1 145 ? -35.944 2.147 72.164 1.00 97.31 145 GLU A O 1
ATOM 1169 N N . GLN A 1 146 ? -36.107 3.518 70.392 1.00 97.12 146 GLN A N 1
ATOM 1170 C CA . GLN A 1 146 ? -37.541 3.323 70.200 1.00 97.12 146 GLN A CA 1
ATOM 1171 C C . GLN A 1 146 ? -37.879 1.865 69.864 1.00 97.12 146 GLN A C 1
ATOM 1173 O O . GLN A 1 146 ? -38.838 1.303 70.407 1.00 97.12 146 GLN A O 1
ATOM 1178 N N . GLU A 1 147 ? -37.094 1.229 68.997 1.00 96.44 147 GLU A N 1
ATOM 1179 C CA . GLU A 1 147 ? -37.228 -0.192 68.681 1.00 96.44 147 GLU A CA 1
ATOM 1180 C C . GLU A 1 147 ? -36.976 -1.056 69.917 1.00 96.44 147 GLU A C 1
ATOM 1182 O O . GLU A 1 147 ? -37.790 -1.928 70.224 1.00 96.44 147 GLU A O 1
ATOM 1187 N N . ASN A 1 148 ? -35.929 -0.770 70.694 1.00 96.94 148 ASN A N 1
ATOM 1188 C CA . ASN A 1 148 ? -35.655 -1.474 71.946 1.00 96.94 148 ASN A CA 1
ATOM 1189 C C . ASN A 1 148 ? -36.803 -1.341 72.948 1.00 96.94 148 ASN A C 1
ATOM 1191 O O . ASN A 1 148 ? -37.226 -2.342 73.522 1.00 96.94 148 ASN A O 1
ATOM 1195 N N . ILE A 1 149 ? -37.362 -0.144 73.137 1.00 97.44 149 ILE A N 1
ATOM 1196 C CA . ILE A 1 149 ? -38.529 0.068 74.009 1.00 97.44 149 ILE A CA 1
ATOM 1197 C C . ILE A 1 149 ? -39.725 -0.750 73.511 1.00 97.44 149 ILE A C 1
ATOM 1199 O O . ILE A 1 149 ? -40.423 -1.397 74.301 1.00 97.44 149 ILE A O 1
ATOM 1203 N N . THR A 1 150 ? -39.953 -0.760 72.199 1.00 96.94 150 THR A N 1
ATOM 1204 C CA . THR A 1 150 ? -41.042 -1.515 71.567 1.00 96.94 150 THR A CA 1
ATOM 1205 C C . THR A 1 150 ? -40.869 -3.022 71.780 1.00 96.94 150 THR A C 1
ATOM 1207 O O . THR A 1 150 ? -41.820 -3.720 72.156 1.00 96.94 150 THR A O 1
ATOM 1210 N N . LEU A 1 151 ? -39.646 -3.528 71.613 1.00 97.12 151 LEU A N 1
ATOM 1211 C CA . LEU A 1 151 ? -39.289 -4.924 71.858 1.00 97.12 151 LEU A CA 1
ATOM 1212 C C . LEU A 1 151 ? -39.433 -5.286 73.336 1.00 97.12 151 LEU A C 1
ATOM 1214 O O . LEU A 1 151 ? -40.094 -6.272 73.657 1.00 97.12 151 LEU A O 1
ATOM 1218 N N . HIS A 1 152 ? -38.903 -4.467 74.246 1.00 97.31 152 HIS A N 1
ATOM 1219 C CA . HIS A 1 152 ? -39.038 -4.669 75.687 1.00 97.31 152 HIS A CA 1
ATOM 1220 C C . HIS A 1 152 ? -40.504 -4.715 76.118 1.00 97.31 152 HIS A C 1
ATOM 1222 O O . HIS A 1 152 ? -40.908 -5.633 76.830 1.00 97.31 152 HIS A O 1
ATOM 1228 N N . THR A 1 153 ? -41.328 -3.790 75.627 1.00 96.81 153 THR A N 1
ATOM 1229 C CA . THR A 1 153 ? -42.771 -3.774 75.909 1.00 96.81 153 THR A CA 1
ATOM 1230 C C . THR A 1 153 ? -43.449 -5.052 75.407 1.00 96.81 153 THR A C 1
ATOM 1232 O O . THR A 1 153 ? -44.301 -5.626 76.088 1.00 96.81 153 THR A O 1
ATOM 1235 N N . SER A 1 154 ? -43.058 -5.534 74.227 1.00 96.25 154 SER A N 1
ATOM 1236 C CA . SER A 1 154 ? -43.578 -6.782 73.659 1.00 96.25 154 SER A CA 1
ATOM 1237 C C . SER A 1 154 ? -43.164 -8.005 74.484 1.00 96.25 154 SER A C 1
ATOM 1239 O O . SER A 1 154 ? -43.993 -8.880 74.740 1.00 96.25 154 SER A O 1
ATOM 1241 N N . LEU A 1 155 ? -41.920 -8.042 74.973 1.00 96.25 155 LEU A N 1
ATOM 1242 C CA . LEU A 1 155 ? -41.421 -9.095 75.862 1.00 96.25 155 LEU A CA 1
ATOM 1243 C C . LEU A 1 155 ? -42.147 -9.112 77.214 1.00 96.25 155 LEU A C 1
ATOM 1245 O O . LEU A 1 155 ? -42.495 -10.190 77.699 1.00 96.25 155 LEU A O 1
ATOM 1249 N N . VAL A 1 156 ? -42.422 -7.946 77.808 1.00 95.56 156 VAL A N 1
ATOM 1250 C CA . VAL A 1 156 ? -43.196 -7.842 79.060 1.00 95.56 156 VAL A CA 1
ATOM 1251 C C . VAL A 1 156 ? -44.606 -8.399 78.867 1.00 95.56 156 VAL A C 1
ATOM 1253 O O . VAL A 1 156 ? -45.017 -9.283 79.617 1.00 95.56 156 VAL A O 1
ATOM 1256 N N . LYS A 1 157 ? -45.308 -7.987 77.801 1.00 94.31 157 LYS A N 1
ATOM 1257 C CA . LYS A 1 157 ? -46.651 -8.502 77.474 1.00 94.31 157 LYS A CA 1
ATOM 1258 C C . LYS A 1 157 ? -46.666 -10.017 77.261 1.00 94.31 157 LYS A C 1
ATOM 1260 O O . LYS A 1 157 ? -47.618 -10.685 77.659 1.00 94.31 157 LYS A O 1
ATOM 1265 N N . LEU A 1 158 ? -45.631 -10.575 76.629 1.00 91.62 158 LEU A N 1
ATOM 1266 C CA . LEU A 1 158 ? -45.490 -12.026 76.474 1.00 91.62 158 LEU A CA 1
ATOM 1267 C C . LEU A 1 158 ? -45.302 -12.717 77.829 1.00 91.62 158 LEU A C 1
ATOM 1269 O O . LEU A 1 158 ? -45.979 -13.704 78.098 1.00 91.62 158 LEU A O 1
ATOM 1273 N N . ARG A 1 159 ? -44.448 -12.178 78.706 1.00 91.38 159 ARG A N 1
ATOM 1274 C CA . ARG A 1 159 ? -44.231 -12.726 80.053 1.00 91.38 159 ARG A CA 1
ATOM 1275 C C . ARG A 1 159 ? -45.508 -12.694 80.901 1.00 91.38 159 ARG A C 1
ATOM 1277 O O . ARG A 1 159 ? -45.806 -13.684 81.565 1.00 91.38 159 ARG A O 1
ATOM 1284 N N . GLU A 1 160 ? -46.272 -11.605 80.849 1.00 90.25 160 GLU A N 1
ATOM 1285 C CA . GLU A 1 160 ? -47.557 -11.477 81.550 1.00 90.25 160 GLU A CA 1
ATOM 1286 C C . GLU A 1 160 ? -48.592 -12.486 81.052 1.00 90.25 160 GLU A C 1
ATOM 1288 O O . GLU A 1 160 ? -49.295 -13.086 81.861 1.00 90.25 160 GLU A O 1
ATOM 1293 N N . ARG A 1 161 ? -48.682 -12.718 79.735 1.00 87.31 161 ARG A N 1
ATOM 1294 C CA . ARG A 1 161 ? -49.561 -13.760 79.175 1.00 87.31 161 ARG A CA 1
ATOM 1295 C C . ARG A 1 161 ? -49.171 -15.138 79.695 1.00 87.31 161 ARG A C 1
ATOM 1297 O O . ARG A 1 161 ? -50.021 -15.825 80.245 1.00 87.31 161 ARG A O 1
ATOM 1304 N N . THR A 1 162 ? -47.886 -15.486 79.647 1.00 82.56 162 THR A N 1
ATOM 1305 C CA . THR A 1 162 ? -47.391 -16.772 80.160 1.00 82.56 162 THR A CA 1
ATOM 1306 C C . THR A 1 162 ? -47.664 -16.950 81.660 1.00 82.56 162 THR A C 1
ATOM 1308 O O . THR A 1 162 ? -48.045 -18.037 82.089 1.00 82.56 162 THR A O 1
ATOM 1311 N N . GLN A 1 163 ? -47.519 -15.896 82.474 1.00 78.69 163 GLN A N 1
ATOM 1312 C CA . GLN A 1 163 ? -47.834 -15.942 83.910 1.00 78.69 163 GLN A CA 1
ATOM 1313 C C . GLN A 1 163 ? -49.342 -16.024 84.188 1.00 78.69 163 GLN A C 1
ATOM 1315 O O . GLN A 1 163 ? -49.767 -16.784 85.058 1.00 78.69 163 GLN A O 1
ATOM 1320 N N . ASN A 1 164 ? -50.162 -15.282 83.442 1.00 76.75 164 ASN A N 1
ATOM 1321 C CA . ASN A 1 164 ? -51.620 -15.338 83.552 1.00 76.75 164 ASN A CA 1
ATOM 1322 C C . ASN A 1 164 ? -52.171 -16.701 83.114 1.00 76.75 164 ASN A C 1
ATOM 1324 O O . ASN A 1 164 ? -53.083 -17.224 83.758 1.00 76.75 164 ASN A O 1
ATOM 1328 N N . ASP A 1 165 ? -51.593 -17.302 82.075 1.00 73.31 165 ASP A N 1
ATOM 1329 C CA . ASP A 1 165 ? -51.937 -18.645 81.614 1.00 73.31 165 ASP A CA 1
ATOM 1330 C C . ASP A 1 165 ? -51.510 -19.705 82.640 1.00 73.31 165 ASP A C 1
ATOM 1332 O O . ASP A 1 165 ? -52.315 -20.567 82.992 1.00 73.31 165 ASP A O 1
ATOM 1336 N N . ALA A 1 166 ? -50.320 -19.585 83.242 1.00 69.75 166 ALA A N 1
ATOM 1337 C CA . ALA A 1 166 ? -49.902 -20.442 84.357 1.00 69.75 166 ALA A CA 1
ATOM 1338 C C . ALA A 1 166 ? -50.827 -20.307 85.588 1.00 69.75 166 ALA A C 1
ATOM 1340 O O . ALA A 1 166 ? -51.190 -21.305 86.213 1.00 69.75 166 ALA A O 1
ATOM 1341 N N . GLY A 1 167 ? -51.279 -19.090 85.910 1.00 70.25 167 GLY A N 1
ATOM 1342 C CA . GLY A 1 167 ? -52.231 -18.831 86.995 1.00 70.25 167 GLY A CA 1
ATOM 1343 C C . GLY A 1 167 ? -53.657 -19.323 86.709 1.00 70.25 167 GLY A C 1
ATOM 1344 O O . GLY A 1 167 ? -54.377 -19.710 87.635 1.00 70.25 167 GLY A O 1
ATOM 1345 N N . ARG A 1 168 ? -54.081 -19.343 85.437 1.00 65.62 168 ARG A N 1
ATOM 1346 C CA . ARG A 1 168 ? -55.346 -19.963 85.003 1.00 65.62 168 ARG A CA 1
ATOM 1347 C C . ARG A 1 168 ? -55.275 -21.483 85.092 1.00 65.62 168 ARG A C 1
ATOM 1349 O O . ARG A 1 168 ? -56.194 -22.082 85.641 1.00 65.62 168 ARG A O 1
ATOM 1356 N N . VAL A 1 169 ? -54.179 -22.091 84.639 1.00 65.50 169 VAL A N 1
ATOM 1357 C CA . VAL A 1 169 ? -53.949 -23.540 84.762 1.00 65.50 169 VAL A CA 1
ATOM 1358 C C . VAL A 1 169 ? -53.904 -23.958 86.234 1.00 65.50 169 VAL A C 1
ATOM 1360 O O . VAL A 1 169 ? -54.577 -24.912 86.610 1.00 65.50 169 VAL A O 1
ATOM 1363 N N . GLY A 1 170 ? -53.229 -23.194 87.101 1.00 68.50 170 GLY A N 1
ATOM 1364 C CA . GLY A 1 170 ? -53.222 -23.442 88.547 1.00 68.50 170 GLY A CA 1
ATOM 1365 C C . GLY A 1 170 ? -54.615 -23.363 89.187 1.00 68.50 170 GLY A C 1
ATOM 1366 O O . GLY A 1 170 ? -54.978 -24.222 89.988 1.00 68.50 170 GLY A O 1
ATOM 1367 N N . ARG A 1 171 ? -55.445 -22.387 88.791 1.00 66.88 171 ARG A N 1
ATOM 1368 C CA . ARG A 1 171 ? -56.842 -22.292 89.255 1.00 66.88 171 ARG A CA 1
ATOM 1369 C C . ARG A 1 171 ? -57.713 -23.448 88.765 1.00 66.88 171 ARG A C 1
ATOM 1371 O O . ARG A 1 171 ? -58.504 -23.967 89.546 1.00 66.88 171 ARG A O 1
ATOM 1378 N N . ILE A 1 172 ? -57.545 -23.875 87.514 1.00 70.44 172 ILE A N 1
ATOM 1379 C CA . ILE A 1 172 ? -58.238 -25.050 86.966 1.00 70.44 172 ILE A CA 1
ATOM 1380 C C . ILE A 1 172 ? -57.807 -26.318 87.719 1.00 70.44 172 ILE A C 1
ATOM 1382 O O . ILE A 1 172 ? -58.659 -27.129 88.068 1.00 70.44 172 ILE A O 1
ATOM 1386 N N . GLN A 1 173 ? -56.522 -26.455 88.063 1.00 64.50 173 GLN A N 1
ATOM 1387 C CA . GLN A 1 173 ? -56.003 -27.581 88.845 1.00 64.50 173 GLN A CA 1
ATOM 1388 C C . GLN A 1 173 ? -56.577 -27.617 90.274 1.00 64.50 173 GLN A C 1
ATOM 1390 O O . GLN A 1 173 ? -56.934 -28.686 90.775 1.00 64.50 173 GLN A O 1
ATOM 1395 N N . ILE A 1 174 ? -56.713 -26.458 90.931 1.00 72.38 174 ILE A N 1
ATOM 1396 C CA . ILE A 1 174 ? -57.352 -26.338 92.255 1.00 72.38 174 ILE A CA 1
ATOM 1397 C C . ILE A 1 174 ? -58.837 -26.705 92.169 1.00 72.38 174 ILE A C 1
ATOM 1399 O O . ILE A 1 174 ? -59.333 -27.466 92.995 1.00 72.38 174 ILE A O 1
ATOM 1403 N N . TYR A 1 175 ? -59.542 -26.213 91.149 1.00 69.19 175 TYR A N 1
ATOM 1404 C CA . TYR A 1 175 ? -60.955 -26.528 90.952 1.00 69.19 175 TYR A CA 1
ATOM 1405 C C . TYR A 1 175 ? -61.160 -28.025 90.668 1.00 69.19 175 TYR A C 1
ATOM 1407 O O . TYR A 1 175 ? -62.010 -28.660 91.283 1.00 69.19 175 TYR A O 1
ATOM 1415 N N . MET A 1 176 ? -60.316 -28.626 89.825 1.00 69.88 176 MET A N 1
ATOM 1416 C CA . MET A 1 176 ? -60.330 -30.064 89.530 1.00 69.88 176 MET A CA 1
ATOM 1417 C C . MET A 1 176 ? -60.025 -30.930 90.758 1.00 69.88 176 MET A C 1
ATOM 1419 O O . MET A 1 176 ? -60.687 -31.940 90.970 1.00 69.88 176 MET A O 1
ATOM 1423 N N . SER A 1 177 ? -59.077 -30.526 91.607 1.00 70.94 177 SER A N 1
ATOM 1424 C CA . SER A 1 177 ? -58.748 -31.249 92.846 1.00 70.94 177 SER A CA 1
ATOM 1425 C C . SER A 1 177 ? -59.769 -31.039 93.975 1.00 70.94 177 SER A C 1
ATOM 1427 O O . SER A 1 177 ? -59.913 -31.903 94.840 1.00 70.94 177 SER A O 1
ATOM 1429 N N . ALA A 1 178 ? -60.509 -29.927 93.981 1.00 68.44 178 ALA A N 1
ATOM 1430 C CA . ALA A 1 178 ? -61.663 -29.727 94.862 1.00 68.44 178 ALA A CA 1
ATOM 1431 C C . ALA A 1 178 ? -62.870 -30.566 94.414 1.00 68.44 178 ALA A C 1
ATOM 1433 O O . ALA A 1 178 ? -63.518 -31.195 95.246 1.00 68.44 178 ALA A O 1
ATOM 1434 N N . VAL A 1 179 ? -63.124 -30.636 93.103 1.00 69.25 179 VAL A N 1
ATOM 1435 C CA . VAL A 1 179 ? -64.137 -31.527 92.521 1.00 69.25 179 VAL A CA 1
ATOM 1436 C C . VAL A 1 179 ? -63.803 -32.983 92.849 1.00 69.25 179 VAL A C 1
ATOM 1438 O O . VAL A 1 179 ? -64.668 -33.673 93.372 1.00 69.25 179 VAL A O 1
ATOM 1441 N N . GLN A 1 180 ? -62.556 -33.429 92.660 1.00 64.50 180 GLN A N 1
ATOM 1442 C CA . GLN A 1 180 ? -62.125 -34.790 93.009 1.00 64.50 180 GLN A CA 1
ATOM 1443 C C . GLN A 1 180 ? -62.412 -35.132 94.483 1.00 64.50 180 GLN A C 1
ATOM 1445 O O . GLN A 1 180 ? -63.043 -36.144 94.764 1.00 64.50 180 GLN A O 1
ATOM 1450 N N . ARG A 1 181 ? -62.072 -34.229 95.415 1.00 62.16 181 ARG A N 1
ATOM 1451 C CA . ARG A 1 181 ? -62.372 -34.402 96.848 1.00 62.16 181 ARG A CA 1
ATOM 1452 C C . ARG A 1 181 ? -63.871 -34.434 97.167 1.00 62.16 181 ARG A C 1
ATOM 1454 O O . ARG A 1 181 ? -64.266 -35.096 98.118 1.00 62.16 181 ARG A O 1
ATOM 1461 N N . GLY A 1 182 ? -64.704 -33.736 96.395 1.00 59.16 182 GLY A N 1
ATOM 1462 C CA . GLY A 1 182 ? -66.164 -33.822 96.504 1.00 59.16 182 GLY A CA 1
ATOM 1463 C C . GLY A 1 182 ? -66.746 -35.129 95.953 1.00 59.16 182 GLY A C 1
ATOM 1464 O O . GLY A 1 182 ? -67.776 -35.589 96.434 1.00 59.16 182 GLY A O 1
ATOM 1465 N N . TRP A 1 183 ? -66.091 -35.752 94.970 1.00 55.59 183 TRP A N 1
ATOM 1466 C CA . TRP A 1 183 ? -66.462 -37.083 94.482 1.00 55.59 183 TRP A CA 1
ATOM 1467 C C . TRP A 1 183 ? -66.041 -38.186 95.458 1.00 55.59 183 TRP A C 1
ATOM 1469 O O . TRP A 1 183 ? -66.833 -39.094 95.701 1.00 55.59 183 TRP A O 1
ATOM 1479 N N . ASP A 1 184 ? -64.866 -38.066 96.081 1.00 52.72 184 ASP A N 1
ATOM 1480 C CA . ASP A 1 184 ? -64.372 -39.040 97.062 1.00 52.72 184 ASP A CA 1
ATOM 1481 C C . ASP A 1 184 ? -65.289 -39.108 98.307 1.00 52.72 184 ASP A C 1
ATOM 1483 O O . ASP A 1 184 ? -65.671 -40.198 98.743 1.00 52.72 184 ASP A O 1
ATOM 1487 N N . THR A 1 185 ? -65.784 -37.962 98.800 1.00 53.66 185 THR A N 1
ATOM 1488 C CA . THR A 1 185 ? -66.746 -37.906 99.923 1.00 53.66 185 THR A CA 1
ATOM 1489 C C . THR A 1 185 ? -68.139 -38.443 99.575 1.00 53.66 185 THR A C 1
ATOM 1491 O O . THR A 1 185 ? -68.828 -38.974 100.447 1.00 53.66 185 THR A O 1
ATOM 1494 N N . VAL A 1 186 ? -68.556 -38.374 98.307 1.00 52.50 186 VAL A N 1
ATOM 1495 C CA . VAL A 1 186 ? -69.802 -38.997 97.823 1.00 52.50 186 VAL A CA 1
ATOM 1496 C C . VAL A 1 186 ? -69.641 -40.513 97.654 1.00 52.50 186 VAL A C 1
ATOM 1498 O O . VAL A 1 186 ? -70.597 -41.259 97.878 1.00 52.50 186 VAL A O 1
ATOM 1501 N N . THR A 1 187 ? -68.445 -41.000 97.314 1.00 47.78 187 THR A N 1
ATOM 1502 C CA . THR A 1 187 ? -68.175 -42.443 97.219 1.00 47.78 187 THR A CA 1
ATOM 1503 C C . THR A 1 187 ? -67.994 -43.125 98.576 1.00 47.78 187 THR A C 1
ATOM 1505 O O . THR A 1 187 ? -68.347 -44.297 98.706 1.00 47.78 187 THR A O 1
ATOM 1508 N N . GLU A 1 188 ? -67.557 -42.407 99.614 1.00 43.94 188 GLU A N 1
ATOM 1509 C CA . GLU A 1 188 ? -67.470 -42.944 100.982 1.00 43.94 188 GLU A CA 1
ATOM 1510 C C . GLU A 1 188 ? -68.837 -42.998 101.700 1.00 43.94 188 GLU A C 1
ATOM 1512 O O . GLU A 1 188 ? -69.024 -43.780 102.631 1.00 43.94 188 GLU A O 1
ATOM 1517 N N . GLY A 1 189 ? -69.835 -42.247 101.212 1.00 43.19 189 GLY A N 1
ATOM 1518 C CA . GLY A 1 189 ? -71.225 -42.270 101.689 1.00 43.19 189 GLY A CA 1
ATOM 1519 C C . GLY A 1 189 ? -72.122 -43.359 101.079 1.00 43.19 189 GLY A C 1
ATOM 1520 O O . GLY A 1 189 ? -73.299 -43.441 101.424 1.00 43.19 189 GLY A O 1
ATOM 1521 N N . ARG A 1 190 ? -71.607 -44.214 100.181 1.00 42.91 190 ARG A N 1
ATOM 1522 C CA . ARG A 1 190 ? -72.365 -45.307 99.533 1.00 42.91 190 ARG A CA 1
ATOM 1523 C C . ARG A 1 190 ? -71.758 -46.685 99.828 1.00 42.91 190 ARG A C 1
ATOM 1525 O O . ARG A 1 190 ? -71.375 -47.437 98.938 1.00 42.91 190 ARG A O 1
ATOM 1532 N N . LYS A 1 191 ? -71.741 -47.055 101.109 1.00 46.06 191 LYS A N 1
ATOM 1533 C CA . LYS A 1 191 ? -71.745 -48.460 101.561 1.00 46.06 191 LYS A CA 1
ATOM 1534 C C . LYS A 1 191 ? -73.013 -48.743 102.368 1.00 46.06 191 LYS A C 1
ATOM 1536 O O . LYS A 1 191 ? -72.947 -49.082 103.539 1.00 46.06 191 LYS A O 1
ATOM 1541 N N . GLN A 1 192 ? -74.161 -48.572 101.725 1.00 45.25 192 GLN A N 1
ATOM 1542 C CA . GLN A 1 192 ? -75.434 -49.218 102.055 1.00 45.25 192 GLN A CA 1
ATOM 1543 C C . GLN A 1 192 ? -76.386 -48.918 100.895 1.00 45.25 192 GLN A C 1
ATOM 1545 O O . GLN A 1 192 ? -77.069 -47.906 100.870 1.00 45.25 192 GLN A O 1
ATOM 1550 N N . ASP A 1 193 ? -76.222 -49.671 99.812 1.00 37.03 193 ASP A N 1
ATOM 1551 C CA . ASP A 1 193 ? -77.304 -50.444 99.198 1.00 37.03 193 ASP A CA 1
ATOM 1552 C C . ASP A 1 193 ? -76.866 -50.954 97.829 1.00 37.03 193 ASP A C 1
ATOM 1554 O O . ASP A 1 193 ? -76.343 -50.233 96.975 1.00 37.03 193 ASP A O 1
ATOM 1558 N N . GLY A 1 194 ? -77.026 -52.265 97.668 1.00 44.75 194 GLY A N 1
ATOM 1559 C CA . GLY A 1 194 ? -76.672 -52.995 96.469 1.00 44.75 194 GLY A CA 1
ATOM 1560 C C . GLY A 1 194 ? -77.545 -52.580 95.293 1.00 44.75 194 GLY A C 1
ATOM 1561 O O . GLY A 1 194 ? -78.766 -52.668 95.338 1.00 44.75 194 GLY A O 1
ATOM 1562 N N . GLY A 1 195 ? -76.899 -52.199 94.198 1.00 36.50 195 GLY A N 1
ATOM 1563 C CA . GLY A 1 195 ? -77.566 -51.969 92.926 1.00 36.50 195 GLY A CA 1
ATOM 1564 C C . GLY A 1 195 ? -76.558 -51.990 91.792 1.00 36.50 195 GLY A C 1
ATOM 1565 O O . GLY A 1 195 ? -75.848 -51.014 91.568 1.00 36.50 195 GLY A O 1
ATOM 1566 N N . LYS A 1 196 ? -76.487 -53.124 91.085 1.00 42.38 196 LYS A N 1
ATOM 1567 C CA . LYS A 1 196 ? -75.784 -53.266 89.803 1.00 42.38 196 LYS A CA 1
ATOM 1568 C C . LYS A 1 196 ? -76.242 -52.157 88.850 1.00 42.38 196 LYS A C 1
ATOM 1570 O O . LYS A 1 196 ? -77.407 -52.143 88.465 1.00 42.38 196 LYS A O 1
ATOM 1575 N N . VAL A 1 197 ? -75.320 -51.309 88.399 1.00 40.97 197 VAL A N 1
ATOM 1576 C CA . VAL A 1 197 ? -75.523 -50.481 87.203 1.00 40.97 197 VAL A CA 1
ATOM 1577 C C . VAL A 1 197 ? -74.414 -50.794 86.208 1.00 40.97 197 VAL A C 1
ATOM 1579 O O . VAL A 1 197 ? -73.224 -50.667 86.487 1.00 40.97 197 VAL A O 1
ATOM 1582 N N . VAL A 1 198 ? -74.861 -51.288 85.060 1.00 39.31 198 VAL A N 1
ATOM 1583 C CA . VAL A 1 198 ? -74.080 -51.690 83.895 1.00 39.31 198 VAL A CA 1
ATOM 1584 C C . VAL A 1 198 ? -73.571 -50.436 83.185 1.00 39.31 198 VAL A C 1
ATOM 1586 O O . VAL A 1 198 ? -74.361 -49.585 82.786 1.00 39.31 198 VAL A O 1
ATOM 1589 N N . TRP A 1 199 ? -72.254 -50.332 83.002 1.00 37.91 199 TRP A N 1
ATOM 1590 C CA . TRP A 1 199 ? -71.638 -49.330 82.134 1.00 37.91 199 TRP A CA 1
ATOM 1591 C C . TRP A 1 199 ? -71.621 -49.856 80.705 1.00 37.91 199 TRP A C 1
ATOM 1593 O O . TRP A 1 199 ? -70.918 -50.813 80.383 1.00 37.91 199 TRP A O 1
ATOM 1603 N N . SER A 1 200 ? -72.411 -49.250 79.828 1.00 39.81 200 SER A N 1
ATOM 1604 C CA . SER A 1 200 ? -72.348 -49.510 78.394 1.00 39.81 200 SER A CA 1
ATOM 1605 C C . SER A 1 200 ? -72.680 -48.233 77.627 1.00 39.81 200 SER A C 1
ATOM 1607 O O . SER A 1 200 ? -73.718 -47.632 77.869 1.00 39.81 200 SER A O 1
ATOM 1609 N N . GLN A 1 201 ? -71.800 -47.912 76.669 1.00 39.62 201 GLN A N 1
ATOM 1610 C CA . GLN A 1 201 ? -71.934 -46.936 75.571 1.00 39.62 201 GLN A CA 1
ATOM 1611 C C . GLN A 1 201 ? -71.555 -45.481 75.943 1.00 39.62 201 GLN A C 1
ATOM 1613 O O . GLN A 1 201 ? -72.313 -44.764 76.581 1.00 39.62 201 GLN A O 1
ATOM 1618 N N . LEU A 1 202 ? -70.306 -45.026 75.717 1.00 36.50 202 LEU A N 1
ATOM 1619 C CA . LEU A 1 202 ? -69.751 -44.507 74.437 1.00 36.50 202 LEU A CA 1
ATOM 1620 C C . LEU A 1 202 ? -70.783 -43.653 73.679 1.00 36.50 202 LEU A C 1
ATOM 1622 O O . LEU A 1 202 ? -71.822 -44.158 73.294 1.00 36.50 202 LEU A O 1
ATOM 1626 N N . GLY A 1 203 ? -70.593 -42.381 73.346 1.00 37.06 203 GLY A N 1
ATOM 1627 C CA . GLY A 1 203 ? -69.419 -41.523 73.279 1.00 37.06 203 GLY A CA 1
ATOM 1628 C C . GLY A 1 203 ? -69.696 -40.493 72.174 1.00 37.06 203 GLY A C 1
ATOM 1629 O O . GLY A 1 203 ? -70.170 -40.862 71.103 1.00 37.06 203 GLY A O 1
ATOM 1630 N N . ARG A 1 204 ? -69.413 -39.205 72.395 1.00 41.81 204 ARG A N 1
ATOM 1631 C CA . ARG A 1 204 ? -69.280 -38.231 71.298 1.00 41.81 204 ARG A CA 1
ATOM 1632 C C . ARG A 1 204 ? -68.069 -37.346 71.553 1.00 41.81 204 ARG A C 1
ATOM 1634 O O . ARG A 1 204 ? -68.028 -36.570 72.499 1.00 41.81 204 ARG A O 1
ATOM 1641 N N . ARG A 1 205 ? -67.069 -37.531 70.689 1.00 41.72 205 ARG A N 1
ATOM 1642 C CA . ARG A 1 205 ? -65.880 -36.692 70.542 1.00 41.72 205 ARG A CA 1
ATOM 1643 C C . ARG A 1 205 ? -66.315 -35.325 70.015 1.00 41.72 205 ARG A C 1
ATOM 1645 O O . ARG A 1 205 ? -66.918 -35.261 68.948 1.00 41.72 205 ARG A O 1
ATOM 1652 N N . ILE A 1 206 ? -65.957 -34.253 70.713 1.00 43.19 206 ILE A N 1
ATOM 1653 C CA . ILE A 1 206 ? -65.822 -32.933 70.091 1.00 43.19 206 ILE A CA 1
ATOM 1654 C C . ILE A 1 206 ? -64.363 -32.841 69.646 1.00 43.19 206 ILE A C 1
ATOM 1656 O O . ILE A 1 206 ? -63.448 -32.996 70.453 1.00 43.19 206 ILE A O 1
ATOM 1660 N N . ALA A 1 207 ? -64.156 -32.706 68.340 1.00 43.25 207 ALA A N 1
ATOM 1661 C CA . ALA A 1 207 ? -62.841 -32.592 67.731 1.00 43.25 207 ALA A CA 1
ATOM 1662 C C . ALA A 1 207 ? -62.229 -31.217 68.042 1.00 43.25 207 ALA A C 1
ATOM 1664 O O . ALA A 1 207 ? -62.865 -30.190 67.813 1.00 43.25 207 ALA A O 1
ATOM 1665 N N . CYS A 1 208 ? -60.989 -31.196 68.531 1.00 46.38 208 CYS A N 1
ATOM 1666 C CA . CYS A 1 208 ? -60.178 -29.983 68.549 1.00 46.38 208 CYS A CA 1
ATOM 1667 C C . CYS A 1 208 ? -59.746 -29.643 67.111 1.00 46.38 208 CYS A C 1
ATOM 1669 O O . CYS A 1 208 ? -59.326 -30.553 66.388 1.00 46.38 208 CYS A O 1
ATOM 1671 N N . PRO A 1 209 ? -59.800 -28.371 66.680 1.00 61.44 209 PRO A N 1
ATOM 1672 C CA . PRO A 1 209 ? -59.183 -27.970 65.422 1.00 61.44 209 PRO A CA 1
ATOM 1673 C C . PRO A 1 209 ? -57.648 -28.111 65.508 1.00 61.44 209 PRO A C 1
ATOM 1675 O O . PRO A 1 209 ? -57.074 -27.896 66.581 1.00 61.44 209 PRO A O 1
ATOM 1678 N N . PRO A 1 210 ? -56.968 -28.484 64.407 1.00 67.44 210 PRO A N 1
ATOM 1679 C CA . PRO A 1 210 ? -55.519 -28.647 64.396 1.00 67.44 210 PRO A CA 1
ATOM 1680 C C . PRO A 1 210 ? -54.797 -27.292 64.520 1.00 67.44 210 PRO A C 1
ATOM 1682 O O . PRO A 1 210 ? -55.293 -26.284 64.009 1.00 67.44 210 PRO A O 1
ATOM 1685 N N . PRO A 1 211 ? -53.618 -27.246 65.168 1.00 67.31 211 PRO A N 1
ATOM 1686 C CA . PRO A 1 211 ? -52.805 -26.037 65.234 1.00 67.31 211 PRO A CA 1
ATOM 1687 C C . PRO A 1 211 ? -52.237 -25.668 63.849 1.00 67.31 211 PRO A C 1
ATOM 1689 O O . PRO A 1 211 ? -51.959 -26.563 63.044 1.00 67.31 211 PRO A O 1
ATOM 1692 N N . PRO A 1 212 ? -52.039 -24.368 63.554 1.00 67.50 212 PRO A N 1
ATOM 1693 C CA . PRO A 1 212 ? -51.438 -23.936 62.298 1.00 67.50 212 PRO A CA 1
ATOM 1694 C C . PRO A 1 212 ? -49.973 -24.401 62.189 1.00 67.50 212 PRO A C 1
ATOM 1696 O O . PRO A 1 212 ? -49.277 -24.492 63.206 1.00 67.50 212 PRO A O 1
ATOM 1699 N N . PRO A 1 213 ? -49.486 -24.695 60.969 1.00 72.44 213 PRO A N 1
ATOM 1700 C CA . PRO A 1 213 ? -48.131 -25.188 60.759 1.00 72.44 213 PRO A CA 1
ATOM 1701 C C . PRO A 1 213 ? -47.074 -24.115 61.081 1.00 72.44 213 PRO A C 1
ATOM 1703 O O . PRO A 1 213 ? -47.318 -22.925 60.860 1.00 72.44 213 PRO A O 1
ATOM 1706 N N . PRO A 1 214 ? -45.883 -24.516 61.563 1.00 67.81 214 PRO A N 1
ATOM 1707 C CA . PRO A 1 214 ? -44.795 -23.586 61.838 1.00 67.81 214 PRO A CA 1
ATOM 1708 C C . PRO A 1 214 ? -44.254 -22.948 60.542 1.00 67.81 214 PRO A C 1
ATOM 1710 O O . PRO A 1 214 ? -44.242 -23.601 59.491 1.00 67.81 214 PRO A O 1
ATOM 1713 N N . PRO A 1 215 ? -43.779 -21.688 60.592 1.00 60.19 215 PRO A N 1
ATOM 1714 C CA . PRO A 1 215 ? -43.171 -21.033 59.441 1.00 60.19 215 PRO A CA 1
ATOM 1715 C C . PRO A 1 215 ? -41.892 -21.765 59.017 1.00 60.19 215 PRO A C 1
ATOM 1717 O O . PRO A 1 215 ? -41.069 -22.159 59.845 1.00 60.19 215 PRO A O 1
ATOM 1720 N N . ARG A 1 216 ? -41.746 -21.967 57.704 1.00 61.72 216 ARG A N 1
ATOM 1721 C CA . ARG A 1 216 ? -40.604 -22.667 57.104 1.00 61.72 216 ARG A CA 1
ATOM 1722 C C . ARG A 1 216 ? -39.310 -21.867 57.317 1.00 61.72 216 ARG A C 1
ATOM 1724 O O . ARG A 1 216 ? -39.331 -20.653 57.121 1.00 61.72 216 ARG A O 1
ATOM 1731 N N . PRO A 1 217 ? -38.181 -22.519 57.641 1.00 47.31 217 PRO A N 1
ATOM 1732 C CA . PRO A 1 217 ? -36.884 -21.860 57.648 1.00 47.31 217 PRO A CA 1
ATOM 1733 C C . PRO A 1 217 ? -36.470 -21.492 56.216 1.00 47.31 217 PRO A C 1
ATOM 1735 O O . PRO A 1 217 ? -36.476 -22.329 55.311 1.00 47.31 217 PRO A O 1
ATOM 1738 N N . CYS A 1 218 ? -36.120 -20.223 56.010 1.00 41.72 218 CYS A N 1
ATOM 1739 C CA . CYS A 1 218 ? -35.519 -19.735 54.776 1.00 41.72 218 CYS A CA 1
ATOM 1740 C C . CYS A 1 218 ? -34.105 -20.320 54.650 1.00 41.72 218 CYS A C 1
ATOM 1742 O O . CYS A 1 218 ? -33.206 -19.949 55.403 1.00 41.72 218 CYS A O 1
ATOM 1744 N N . ASN A 1 219 ? -33.899 -21.226 53.695 1.00 41.75 219 ASN A N 1
ATOM 1745 C CA . ASN A 1 219 ? -32.572 -21.729 53.351 1.00 41.75 219 ASN A CA 1
ATOM 1746 C C . ASN A 1 219 ? -31.796 -20.647 52.586 1.00 41.75 219 ASN A C 1
ATOM 1748 O O . ASN A 1 219 ? -31.880 -20.562 51.363 1.00 41.75 219 ASN A O 1
ATOM 1752 N N . PHE A 1 220 ? -31.017 -19.834 53.300 1.00 40.34 220 PHE A N 1
ATOM 1753 C CA . PHE A 1 220 ? -29.920 -19.085 52.692 1.00 40.34 220 PHE A CA 1
ATOM 1754 C C . PHE A 1 220 ? -28.736 -20.033 52.490 1.00 40.34 220 PHE A C 1
ATOM 1756 O O . PHE A 1 220 ? -27.950 -20.289 53.398 1.00 40.34 220 PHE A O 1
ATOM 1763 N N . THR A 1 221 ? -28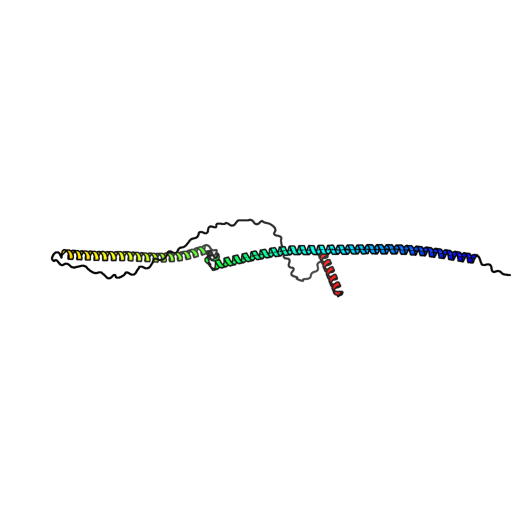.602 -20.574 51.281 1.00 39.31 221 THR A N 1
ATOM 1764 C CA . THR A 1 221 ? -27.359 -21.214 50.845 1.00 39.31 221 THR A CA 1
ATOM 1765 C C . THR A 1 221 ? -26.307 -20.138 50.595 1.00 39.31 221 THR A C 1
ATOM 1767 O O . THR A 1 221 ? -26.308 -19.490 49.549 1.00 39.31 221 THR A O 1
ATOM 1770 N N . PHE A 1 222 ? -25.406 -19.956 51.557 1.00 37.31 222 PHE A N 1
ATOM 1771 C CA . PHE A 1 222 ? -24.178 -19.189 51.379 1.00 37.31 222 PHE A CA 1
ATOM 1772 C C . PHE A 1 222 ? -23.199 -20.040 50.554 1.00 37.31 222 PHE A C 1
ATOM 1774 O O . PHE A 1 222 ? -22.720 -21.071 51.023 1.00 37.31 222 PHE A O 1
ATOM 1781 N N . LYS A 1 223 ? -22.925 -19.647 49.306 1.00 46.12 223 LYS A N 1
ATOM 1782 C CA . LYS A 1 223 ? -21.799 -20.191 48.531 1.00 46.12 223 LYS A CA 1
ATOM 1783 C C . LYS A 1 223 ? -20.575 -19.303 48.779 1.00 46.12 223 LYS A C 1
ATOM 1785 O O . LYS A 1 223 ? -20.663 -18.109 48.497 1.00 46.12 223 LYS A O 1
ATOM 1790 N N . PRO A 1 224 ? -19.438 -19.830 49.263 1.00 38.94 224 PRO A N 1
ATOM 1791 C CA . PRO A 1 224 ? -18.205 -19.063 49.302 1.00 38.94 224 PRO A CA 1
ATOM 1792 C C . PRO A 1 224 ? -17.572 -19.074 47.905 1.00 38.94 224 PRO A C 1
ATOM 1794 O O . PRO A 1 224 ? -17.134 -20.115 47.420 1.00 38.94 224 PRO A O 1
ATOM 1797 N N . SER A 1 225 ? -17.519 -17.915 47.249 1.00 39.53 225 SER A N 1
ATOM 1798 C CA . SER A 1 225 ? -16.681 -17.734 46.062 1.00 39.53 225 SER A CA 1
ATOM 1799 C C . SER A 1 225 ? -15.237 -17.529 46.504 1.00 39.53 225 SER A C 1
ATOM 1801 O O . SER A 1 225 ? -14.825 -16.438 46.888 1.00 39.53 225 SER A O 1
ATOM 1803 N N . THR A 1 226 ? -14.457 -18.601 46.440 1.00 40.75 226 THR A N 1
ATOM 1804 C CA . THR A 1 226 ? -12.999 -18.539 46.376 1.00 40.75 226 THR A CA 1
ATOM 1805 C C . THR A 1 226 ? -12.592 -17.974 45.019 1.00 40.75 226 THR A C 1
ATOM 1807 O O . THR A 1 226 ? -12.762 -18.654 44.012 1.00 40.75 226 THR A O 1
ATOM 1810 N N . SER A 1 227 ? -12.039 -16.763 44.969 1.00 37.09 227 SER A N 1
ATOM 1811 C CA . SER A 1 227 ? -11.061 -16.401 43.932 1.00 37.09 227 SER A CA 1
ATOM 1812 C C . SER A 1 227 ? -10.352 -15.099 44.292 1.00 37.09 227 SER A C 1
ATOM 1814 O O . SER A 1 227 ? -10.610 -14.033 43.734 1.00 37.09 227 SER A O 1
ATOM 1816 N N . THR A 1 228 ? -9.403 -15.211 45.214 1.00 43.16 228 THR A N 1
ATOM 1817 C CA . THR A 1 228 ? -8.290 -14.273 45.325 1.00 43.16 228 THR A CA 1
ATOM 1818 C C . THR A 1 228 ? -7.415 -14.436 44.084 1.00 43.16 228 THR A C 1
ATOM 1820 O O . THR A 1 228 ? -6.658 -15.399 43.981 1.00 43.16 228 THR A O 1
ATOM 1823 N N . ARG A 1 229 ? -7.490 -13.498 43.137 1.00 37.41 229 ARG A N 1
ATOM 1824 C CA . ARG A 1 229 ? -6.420 -13.294 42.155 1.00 37.41 229 ARG A CA 1
ATOM 1825 C C . ARG A 1 229 ? -6.090 -11.810 42.108 1.00 37.41 229 ARG A C 1
ATOM 1827 O O . ARG A 1 229 ? -6.835 -11.008 41.558 1.00 37.41 229 ARG A O 1
ATOM 1834 N N . ALA A 1 230 ? -4.982 -11.472 42.758 1.00 41.34 230 ALA A N 1
ATOM 1835 C CA . ALA A 1 230 ? -4.362 -10.160 42.691 1.00 41.34 230 ALA A CA 1
ATOM 1836 C C . ALA A 1 230 ? -3.968 -9.826 41.236 1.00 41.34 230 ALA A C 1
ATOM 1838 O O . ALA A 1 230 ? -3.551 -10.731 40.504 1.00 41.34 230 ALA A O 1
ATOM 1839 N N . PRO A 1 231 ? -4.065 -8.558 40.807 1.00 43.97 231 PRO A N 1
ATOM 1840 C CA . PRO A 1 231 ? -3.550 -8.139 39.513 1.00 43.97 231 PRO A CA 1
ATOM 1841 C C . PRO A 1 231 ? -2.014 -8.032 39.557 1.00 43.97 231 PRO A C 1
ATOM 1843 O O . PRO A 1 231 ? -1.464 -7.540 40.548 1.00 43.97 231 PRO A O 1
ATOM 1846 N N . PRO A 1 232 ? -1.296 -8.462 38.505 1.00 45.53 232 PRO A N 1
ATOM 1847 C CA . PRO A 1 232 ? 0.133 -8.228 38.412 1.00 45.53 232 PRO A CA 1
ATOM 1848 C C . PRO A 1 232 ? 0.413 -6.764 38.059 1.00 45.53 232 PRO A C 1
ATOM 1850 O O . PRO A 1 232 ? -0.107 -6.212 37.091 1.00 45.53 232 PRO A O 1
ATOM 1853 N N . LEU A 1 233 ? 1.295 -6.165 38.855 1.00 46.16 233 LEU A N 1
ATOM 1854 C CA . LEU A 1 233 ? 2.059 -4.971 38.523 1.00 46.16 233 LEU A CA 1
ATOM 1855 C C . LEU A 1 233 ? 3.030 -5.284 37.378 1.00 46.16 233 LEU A C 1
ATOM 1857 O O . LEU A 1 233 ? 3.950 -6.075 37.567 1.00 46.16 233 LEU A O 1
ATOM 1861 N N . LEU A 1 234 ? 2.894 -4.600 36.243 1.00 38.22 234 LEU A N 1
ATOM 1862 C CA . LEU A 1 234 ? 3.977 -4.371 35.279 1.00 38.22 234 LEU A CA 1
ATOM 1863 C C . LEU A 1 234 ? 3.825 -2.933 34.763 1.00 38.22 234 LEU A C 1
ATOM 1865 O O . LEU A 1 234 ? 2.795 -2.569 34.211 1.00 38.22 234 LEU A O 1
ATOM 1869 N N . ARG A 1 235 ? 4.710 -2.018 35.178 1.00 37.41 235 ARG A N 1
ATOM 1870 C CA . ARG A 1 235 ? 5.927 -1.619 34.442 1.00 37.41 235 ARG A CA 1
ATOM 1871 C C . ARG A 1 235 ? 5.633 -1.325 32.970 1.00 37.41 235 ARG A C 1
ATOM 1873 O O . ARG A 1 235 ? 5.672 -2.224 32.141 1.00 37.41 235 ARG A O 1
ATOM 1880 N N . ALA A 1 236 ? 5.462 -0.043 32.665 1.00 32.91 236 ALA A N 1
ATOM 1881 C CA . ALA A 1 236 ? 5.698 0.496 31.337 1.00 32.91 236 ALA A CA 1
ATOM 1882 C C . ALA A 1 236 ? 6.763 1.590 31.441 1.00 32.91 236 ALA A C 1
ATOM 1884 O O . ALA A 1 236 ? 6.757 2.437 32.334 1.00 32.91 236 ALA A O 1
ATOM 1885 N N . THR A 1 237 ? 7.735 1.444 30.561 1.00 37.47 237 THR A N 1
ATOM 1886 C CA . THR A 1 237 ? 9.003 2.139 30.456 1.00 37.47 237 THR A CA 1
ATOM 1887 C C . THR A 1 237 ? 8.851 3.559 29.930 1.00 37.47 237 THR A C 1
ATOM 1889 O O . THR A 1 237 ? 8.023 3.868 29.080 1.00 37.47 237 THR A O 1
ATOM 1892 N N . ARG A 1 238 ? 9.729 4.402 30.461 1.00 36.56 238 ARG A N 1
ATOM 1893 C CA . ARG A 1 238 ? 10.157 5.703 29.957 1.00 36.56 238 ARG A CA 1
ATOM 1894 C C . ARG A 1 238 ? 10.732 5.517 28.544 1.00 36.56 238 ARG A C 1
ATOM 1896 O O . ARG A 1 238 ? 11.587 4.653 28.400 1.00 36.56 238 ARG A O 1
ATOM 1903 N N . GLU A 1 239 ? 10.268 6.295 27.562 1.00 38.84 239 GLU A N 1
ATOM 1904 C CA . GLU A 1 239 ? 11.054 6.997 26.521 1.00 38.84 239 GLU A CA 1
ATOM 1905 C C . GLU A 1 239 ? 10.216 7.368 25.278 1.00 38.84 239 GLU A C 1
ATOM 1907 O O . GLU A 1 239 ? 9.282 6.672 24.900 1.00 38.84 239 GLU A O 1
ATOM 1912 N N . HIS A 1 240 ? 10.603 8.495 24.665 1.00 35.44 240 HIS A N 1
ATOM 1913 C CA . HIS A 1 240 ? 10.123 9.100 23.410 1.00 35.44 240 HIS A CA 1
ATOM 1914 C C . HIS A 1 240 ? 8.831 9.938 23.441 1.00 35.44 240 HIS A C 1
ATOM 1916 O O . HIS A 1 240 ? 7.822 9.613 22.825 1.00 35.44 240 HIS A O 1
ATOM 1922 N N . ALA A 1 241 ? 8.927 11.130 24.042 1.00 30.92 241 ALA A N 1
ATOM 1923 C CA . ALA A 1 241 ? 8.123 12.280 23.629 1.00 30.92 241 ALA A CA 1
ATOM 1924 C C . ALA A 1 241 ? 8.851 13.010 22.484 1.00 30.92 241 ALA A C 1
ATOM 1926 O O . ALA A 1 241 ? 9.749 13.817 22.721 1.00 30.92 241 ALA A O 1
ATOM 1927 N N . VAL A 1 242 ? 8.487 12.700 21.237 1.00 38.38 242 VAL A N 1
ATOM 1928 C CA . VAL A 1 242 ? 8.808 13.548 20.083 1.00 38.38 242 VAL A CA 1
ATOM 1929 C C . VAL A 1 242 ? 7.689 14.572 19.939 1.00 38.38 242 VAL A C 1
ATOM 1931 O O . VAL A 1 242 ? 6.511 14.243 19.824 1.00 38.38 242 VAL A O 1
ATOM 1934 N N . VAL A 1 243 ? 8.099 15.830 19.999 1.00 37.88 243 VAL A N 1
ATOM 1935 C CA . VAL A 1 243 ? 7.292 17.037 19.875 1.00 37.88 243 VAL A CA 1
ATOM 1936 C C . VAL A 1 243 ? 6.678 17.111 18.472 1.00 37.88 243 VAL A C 1
ATOM 1938 O O . VAL A 1 243 ? 7.394 17.321 17.497 1.00 37.88 243 VAL A O 1
ATOM 1941 N N . LEU A 1 244 ? 5.353 16.988 18.363 1.00 32.69 244 LEU A N 1
ATOM 1942 C CA . LEU A 1 244 ? 4.606 17.384 17.166 1.00 32.69 244 LEU A CA 1
ATOM 1943 C C . LEU A 1 244 ? 4.034 18.786 17.389 1.00 32.69 244 LEU A C 1
ATOM 1945 O O . LEU A 1 244 ? 2.964 18.961 17.969 1.00 32.69 244 LEU A O 1
ATOM 1949 N N . TYR A 1 245 ? 4.775 19.794 16.928 1.00 33.44 245 TYR A N 1
ATOM 1950 C CA . TYR A 1 245 ? 4.240 21.134 16.709 1.00 33.44 245 TYR A CA 1
ATOM 1951 C C . TYR A 1 245 ? 3.187 21.072 15.597 1.00 33.44 245 TYR A C 1
ATOM 1953 O O . TYR A 1 245 ? 3.502 20.851 14.429 1.00 33.44 245 TYR A O 1
ATOM 1961 N N . SER A 1 246 ? 1.930 21.315 15.951 1.00 33.00 246 SER A N 1
ATOM 1962 C CA . SER A 1 246 ? 0.879 21.681 15.009 1.00 33.00 246 SER A CA 1
ATOM 1963 C C . SER A 1 246 ? 1.123 23.111 14.511 1.00 33.00 246 SER A C 1
ATOM 1965 O O . SER A 1 246 ? 0.794 24.081 15.195 1.00 33.00 246 SER A O 1
ATOM 1967 N N . LEU A 1 247 ? 1.708 23.251 13.321 1.00 33.06 247 LEU A N 1
ATOM 1968 C CA . LEU A 1 247 ? 1.753 24.511 12.578 1.00 33.06 247 LEU A CA 1
ATOM 1969 C C . LEU A 1 247 ? 0.534 24.593 11.652 1.00 33.06 247 LEU A C 1
ATOM 1971 O O . LEU A 1 247 ? 0.516 24.022 10.567 1.00 33.06 247 LEU A O 1
ATOM 1975 N N . THR A 1 248 ? -0.486 25.336 12.075 1.00 43.41 248 THR A N 1
ATOM 1976 C CA . THR A 1 248 ? -1.505 25.904 11.181 1.00 43.41 248 THR A CA 1
ATOM 1977 C C . THR A 1 248 ? -1.098 27.330 10.801 1.00 43.41 248 THR A C 1
ATOM 1979 O O . THR A 1 248 ? -1.038 28.175 11.699 1.00 43.41 248 THR A O 1
ATOM 1982 N N . PRO A 1 249 ? -0.888 27.675 9.518 1.00 39.44 249 PRO A N 1
ATOM 1983 C CA . PRO A 1 249 ? -0.798 29.070 9.115 1.00 39.44 249 PRO A CA 1
ATOM 1984 C C . PRO A 1 249 ? -2.195 29.607 8.797 1.00 39.44 249 PRO A C 1
ATOM 1986 O O . PRO A 1 249 ? -2.808 29.298 7.777 1.00 39.44 249 PRO A O 1
ATOM 1989 N N . ARG A 1 250 ? -2.689 30.456 9.697 1.00 34.25 250 ARG A N 1
ATOM 1990 C CA . ARG A 1 250 ? -3.809 31.367 9.463 1.00 34.25 250 ARG A CA 1
ATOM 1991 C C . ARG A 1 250 ? -3.278 32.524 8.614 1.00 34.25 250 ARG A C 1
ATOM 1993 O O . ARG A 1 250 ? -2.480 33.323 9.096 1.00 34.25 250 ARG A O 1
ATOM 2000 N N . ALA A 1 251 ? -3.693 32.598 7.352 1.00 33.84 251 ALA A N 1
ATOM 2001 C CA . ALA A 1 251 ? -3.331 33.691 6.457 1.00 33.84 251 ALA A CA 1
ATOM 2002 C C . ALA A 1 251 ? -3.824 35.036 7.023 1.00 33.84 251 ALA A C 1
ATOM 2004 O O . ALA A 1 251 ? -5.024 35.247 7.208 1.00 33.84 251 ALA A O 1
ATOM 2005 N N . ARG A 1 252 ? -2.893 35.957 7.290 1.00 36.47 252 ARG A N 1
ATOM 2006 C CA . ARG A 1 252 ? -3.184 37.373 7.528 1.00 36.47 252 ARG A CA 1
ATOM 2007 C C . ARG A 1 252 ? -2.262 38.197 6.643 1.00 36.47 252 ARG A C 1
ATOM 2009 O O . ARG A 1 252 ? -1.066 38.283 6.886 1.00 36.47 252 ARG A O 1
ATOM 2016 N N . ILE A 1 253 ? -2.844 38.782 5.603 1.00 44.00 253 ILE A N 1
ATOM 2017 C CA . ILE A 1 253 ? -2.177 39.730 4.716 1.00 44.00 253 ILE A CA 1
ATOM 2018 C C . ILE A 1 253 ? -1.950 41.028 5.499 1.00 44.00 253 ILE A C 1
ATOM 2020 O O . ILE A 1 253 ? -2.905 41.677 5.928 1.00 44.00 253 ILE A O 1
ATOM 2024 N N . ARG A 1 254 ? -0.687 41.416 5.675 1.00 37.16 254 ARG A N 1
ATOM 2025 C CA . ARG A 1 254 ? -0.273 42.802 5.917 1.00 37.16 254 ARG A CA 1
ATOM 2026 C C . ARG A 1 254 ? 1.121 42.974 5.317 1.00 37.16 254 ARG A C 1
ATOM 2028 O O . ARG A 1 254 ? 2.025 42.217 5.646 1.00 37.16 254 ARG A O 1
ATOM 2035 N N . GLY A 1 255 ? 1.233 43.915 4.383 1.00 38.38 255 GLY A N 1
ATOM 2036 C CA . GLY A 1 255 ? 2.444 44.175 3.614 1.00 38.38 255 GLY A CA 1
ATOM 2037 C C . GLY A 1 255 ? 3.584 44.771 4.436 1.00 38.38 255 GLY A C 1
ATOM 2038 O O . GLY A 1 255 ? 3.374 45.329 5.511 1.00 38.38 255 GLY A O 1
ATOM 2039 N N . GLY A 1 256 ? 4.781 44.661 3.872 1.00 35.38 256 GLY A N 1
ATOM 2040 C CA . GLY A 1 256 ? 6.012 45.248 4.380 1.00 35.38 256 GLY A CA 1
ATOM 2041 C C . GLY A 1 256 ? 7.205 44.601 3.690 1.00 35.38 256 GLY A C 1
ATOM 2042 O O . GLY A 1 256 ? 7.380 43.392 3.783 1.00 35.38 256 GLY A O 1
ATOM 2043 N N . ASN A 1 257 ? 7.959 45.407 2.944 1.00 46.38 257 ASN A N 1
ATOM 2044 C CA . ASN A 1 257 ? 9.208 45.043 2.282 1.00 46.38 257 ASN A CA 1
ATOM 2045 C C . ASN A 1 257 ? 10.204 44.455 3.278 1.00 46.38 257 ASN A C 1
ATOM 2047 O O . ASN A 1 257 ? 10.529 45.141 4.238 1.00 46.38 257 ASN A O 1
ATOM 2051 N N . GLU A 1 258 ? 10.760 43.282 2.984 1.00 37.00 258 GLU A N 1
ATOM 2052 C CA . GLU A 1 258 ? 12.083 42.878 3.462 1.00 37.00 258 GLU A CA 1
ATOM 2053 C C . GLU A 1 258 ? 12.606 41.715 2.607 1.00 37.00 258 GLU A C 1
ATOM 2055 O O . GLU A 1 258 ? 11.965 40.681 2.422 1.00 37.00 258 GLU A O 1
ATOM 2060 N N . THR A 1 259 ? 13.773 41.939 2.011 1.00 50.62 259 THR A N 1
ATOM 2061 C CA . THR A 1 259 ? 14.559 40.980 1.237 1.00 50.62 259 THR A CA 1
ATOM 2062 C C . THR A 1 259 ? 14.991 39.815 2.125 1.00 50.62 259 THR A C 1
ATOM 2064 O O . THR A 1 259 ? 15.926 39.951 2.911 1.00 50.62 259 THR A O 1
ATOM 2067 N N . LEU A 1 260 ? 14.325 38.669 1.978 1.00 38.75 260 LEU A N 1
ATOM 2068 C CA . LEU A 1 260 ? 14.682 37.408 2.625 1.00 38.75 260 LEU A CA 1
ATOM 2069 C C . LEU A 1 260 ? 15.333 36.463 1.611 1.00 38.75 260 LEU A C 1
ATOM 2071 O O . LEU A 1 260 ? 14.741 36.062 0.608 1.00 38.75 260 LEU A O 1
ATOM 2075 N N . SER A 1 261 ? 16.588 36.131 1.890 1.00 48.97 261 SER A N 1
ATOM 2076 C CA . SER A 1 261 ? 17.396 35.121 1.221 1.00 48.97 261 SER A CA 1
ATOM 2077 C C . SER A 1 261 ? 16.734 33.744 1.337 1.00 48.97 261 SER A C 1
ATOM 2079 O O . SER A 1 261 ? 16.756 33.100 2.383 1.00 48.97 261 SER A O 1
ATOM 2081 N N . LEU A 1 262 ? 16.148 33.298 0.223 1.00 46.62 262 LEU A N 1
ATOM 2082 C CA . LEU A 1 262 ? 15.481 32.006 0.089 1.00 46.62 262 LEU A CA 1
ATOM 2083 C C . LEU A 1 262 ? 16.483 30.853 0.245 1.00 46.62 262 LEU A C 1
ATOM 2085 O O . LEU A 1 262 ? 17.402 30.688 -0.570 1.00 46.62 262 LEU A O 1
ATOM 2089 N N . SER A 1 263 ? 16.264 30.041 1.275 1.00 50.97 263 SER A N 1
ATOM 2090 C CA . SER A 1 263 ? 16.990 28.803 1.543 1.00 50.97 263 SER A CA 1
ATOM 2091 C C . SER A 1 263 ? 16.815 27.821 0.374 1.00 50.97 263 SER A C 1
ATOM 2093 O O . SER A 1 263 ? 15.714 27.649 -0.151 1.00 50.97 263 SER A O 1
ATOM 2095 N N . ASP A 1 264 ? 17.893 27.150 -0.041 1.00 52.66 264 ASP A N 1
ATOM 2096 C CA . ASP A 1 264 ? 17.954 26.309 -1.254 1.00 52.66 264 ASP A CA 1
ATOM 2097 C C . ASP A 1 264 ? 16.941 25.145 -1.317 1.00 52.66 264 ASP A C 1
ATOM 2099 O O . ASP A 1 264 ? 16.717 24.570 -2.387 1.00 52.66 264 ASP A O 1
ATOM 2103 N N . GLY A 1 265 ? 16.275 24.818 -0.205 1.00 48.00 265 GLY A N 1
ATOM 2104 C CA . GLY A 1 265 ? 15.177 23.849 -0.161 1.00 48.00 265 GLY A CA 1
ATOM 2105 C C . GLY A 1 265 ? 13.895 24.325 -0.856 1.00 48.00 265 GLY A C 1
ATOM 2106 O O . GLY A 1 265 ? 13.216 23.532 -1.507 1.00 48.00 265 GLY A O 1
ATOM 2107 N N . GLU A 1 266 ? 13.582 25.622 -0.808 1.00 49.91 266 GLU A N 1
ATOM 2108 C CA . GLU A 1 266 ? 12.345 26.162 -1.396 1.00 49.91 266 GLU A CA 1
ATOM 2109 C C . GLU A 1 266 ? 12.457 26.363 -2.915 1.00 49.91 266 GLU A C 1
ATOM 2111 O O . GLU A 1 266 ? 11.473 26.222 -3.649 1.00 49.91 266 GLU A O 1
ATOM 2116 N N . ARG A 1 267 ? 13.675 26.591 -3.427 1.00 54.94 267 ARG A N 1
ATOM 2117 C CA . ARG A 1 267 ? 13.929 26.721 -4.873 1.00 54.94 267 ARG A CA 1
ATOM 2118 C C . ARG A 1 267 ? 13.683 25.420 -5.638 1.00 54.94 267 ARG A C 1
ATOM 2120 O O . ARG A 1 267 ? 13.135 25.464 -6.739 1.00 54.94 267 ARG A O 1
ATOM 2127 N N . LYS A 1 268 ? 14.027 24.265 -5.057 1.00 56.47 268 LYS A N 1
ATOM 2128 C CA . LYS A 1 268 ? 13.835 22.957 -5.712 1.00 56.47 268 LYS A CA 1
ATOM 2129 C C . LYS A 1 268 ? 12.357 22.575 -5.810 1.00 56.47 268 LYS A C 1
ATOM 2131 O O . LYS A 1 268 ? 11.922 22.103 -6.859 1.00 56.47 268 LYS A O 1
ATOM 2136 N N . ASN A 1 269 ? 11.570 22.883 -4.780 1.00 56.53 269 ASN A N 1
ATOM 2137 C CA . ASN A 1 269 ? 10.125 22.667 -4.815 1.00 56.53 269 ASN A CA 1
ATOM 2138 C C . ASN A 1 269 ? 9.434 23.630 -5.793 1.00 56.53 269 ASN A C 1
ATOM 2140 O O . ASN A 1 269 ? 8.586 23.201 -6.570 1.00 56.53 269 ASN A O 1
ATOM 2144 N N . SER A 1 270 ? 9.850 24.900 -5.859 1.00 65.56 270 SER A N 1
ATOM 2145 C CA . SER A 1 270 ? 9.304 25.855 -6.838 1.00 65.56 270 SER A CA 1
ATOM 2146 C C . SER A 1 270 ? 9.574 25.442 -8.293 1.00 65.56 270 SER A C 1
ATOM 2148 O O . SER A 1 270 ? 8.699 25.583 -9.146 1.00 65.56 270 SER A O 1
ATOM 2150 N N . ALA A 1 271 ? 10.757 24.893 -8.587 1.00 68.88 271 ALA A N 1
ATOM 2151 C CA . ALA A 1 271 ? 11.096 24.420 -9.929 1.00 68.88 271 ALA A CA 1
ATOM 2152 C C . ALA A 1 271 ? 10.247 23.208 -10.353 1.00 68.88 271 ALA A C 1
ATOM 2154 O O . ALA A 1 271 ? 9.743 23.180 -11.475 1.00 68.88 271 ALA A O 1
ATOM 2155 N N . LEU A 1 272 ? 10.028 22.253 -9.441 1.00 72.25 272 LEU A N 1
ATOM 2156 C CA . LEU A 1 272 ? 9.175 21.085 -9.681 1.00 72.25 272 LEU A CA 1
ATOM 2157 C C . LEU A 1 272 ? 7.717 21.479 -9.940 1.00 72.25 272 LEU A C 1
ATOM 2159 O O . LEU A 1 272 ? 7.134 21.011 -10.913 1.00 72.25 272 LEU A O 1
ATOM 2163 N N . TYR A 1 273 ? 7.160 22.396 -9.141 1.00 74.00 273 TYR A N 1
ATOM 2164 C CA . TYR A 1 273 ? 5.795 22.897 -9.344 1.00 74.00 273 TYR A CA 1
ATOM 2165 C C . TYR A 1 273 ? 5.636 23.691 -10.650 1.00 74.00 273 TYR A C 1
ATOM 2167 O O . TYR A 1 273 ? 4.606 23.595 -11.315 1.00 74.00 273 TYR A O 1
ATOM 2175 N N . LYS A 1 274 ? 6.655 24.455 -11.063 1.00 75.81 274 LYS A N 1
ATOM 2176 C CA . LYS A 1 274 ? 6.629 25.171 -12.349 1.00 75.81 274 LYS A CA 1
ATOM 2177 C C . LYS A 1 274 ? 6.723 24.214 -13.536 1.00 75.81 274 LYS A C 1
ATOM 2179 O O . LYS A 1 274 ? 6.013 24.408 -14.522 1.00 75.81 274 LYS A O 1
ATOM 2184 N N . ALA A 1 275 ? 7.546 23.170 -13.448 1.00 75.50 275 ALA A N 1
ATOM 2185 C CA . ALA A 1 275 ? 7.680 22.178 -14.512 1.00 75.50 275 ALA A CA 1
ATOM 2186 C C . ALA A 1 275 ? 6.383 21.376 -14.714 1.00 75.50 275 ALA A C 1
ATOM 2188 O O . ALA A 1 275 ? 5.935 21.214 -15.849 1.00 75.50 275 ALA A O 1
ATOM 2189 N N . THR A 1 276 ? 5.733 20.947 -13.627 1.00 78.00 276 THR A N 1
ATOM 2190 C CA . THR A 1 276 ? 4.460 20.213 -13.698 1.00 78.00 276 THR A CA 1
ATOM 2191 C C . THR A 1 276 ? 3.307 21.088 -14.183 1.00 78.00 276 THR A C 1
ATOM 2193 O O . THR A 1 276 ? 2.530 20.642 -15.026 1.00 78.00 276 THR A O 1
ATOM 2196 N N . ALA A 1 277 ? 3.230 22.351 -13.751 1.00 78.25 277 ALA A N 1
ATOM 2197 C CA . ALA A 1 277 ? 2.233 23.296 -14.259 1.00 78.25 277 ALA A CA 1
ATOM 2198 C C . ALA A 1 277 ? 2.409 23.575 -15.763 1.00 78.25 277 ALA A C 1
ATOM 2200 O O . ALA A 1 277 ? 1.431 23.598 -16.508 1.00 78.25 277 ALA A O 1
ATOM 2201 N N . THR A 1 278 ? 3.652 23.724 -16.234 1.00 81.69 278 THR A N 1
ATOM 2202 C CA . THR A 1 278 ? 3.933 23.961 -17.662 1.00 81.69 278 THR A CA 1
ATOM 2203 C C . THR A 1 278 ? 3.579 22.739 -18.512 1.00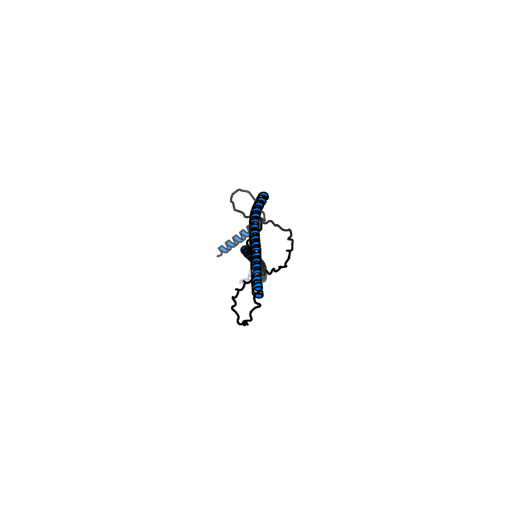 81.69 278 THR A C 1
ATOM 2205 O O . THR A 1 278 ? 3.051 22.882 -19.614 1.00 81.69 278 THR A O 1
ATOM 2208 N N . TRP A 1 279 ? 3.824 21.532 -17.994 1.00 85.94 279 TRP A N 1
ATOM 2209 C CA . TRP A 1 279 ? 3.455 20.288 -18.668 1.00 85.94 279 TRP A CA 1
ATOM 2210 C C . TRP A 1 279 ? 1.931 20.120 -18.769 1.00 85.94 279 TRP A C 1
ATOM 2212 O O . TRP A 1 279 ? 1.425 19.825 -19.849 1.00 85.94 279 TRP A O 1
ATOM 2222 N N . LEU A 1 280 ? 1.194 20.408 -17.690 1.00 77.06 280 LEU A N 1
ATOM 2223 C CA . LEU A 1 280 ? -0.275 20.374 -17.670 1.00 77.06 280 LEU A CA 1
ATOM 2224 C C . LEU A 1 280 ? -0.904 21.376 -18.644 1.00 77.06 280 LEU A C 1
ATOM 2226 O O . LEU A 1 280 ? -1.814 21.015 -19.383 1.00 77.06 280 LEU A O 1
ATOM 2230 N N . ILE A 1 281 ? -0.397 22.611 -18.695 1.00 82.81 281 ILE A N 1
ATOM 2231 C CA . ILE A 1 281 ? -0.892 23.626 -19.638 1.00 82.81 281 ILE A CA 1
ATOM 2232 C C . ILE A 1 281 ? -0.659 23.173 -21.084 1.00 82.81 281 ILE A C 1
ATOM 2234 O O . ILE A 1 281 ? -1.549 23.289 -21.921 1.00 82.81 281 ILE A O 1
ATOM 2238 N N . LYS A 1 282 ? 0.511 22.598 -21.378 1.00 77.50 282 LYS A N 1
ATOM 2239 C CA . LYS A 1 282 ? 0.841 22.140 -22.731 1.00 77.50 282 LYS A CA 1
ATOM 2240 C C . LYS A 1 282 ? 0.030 20.910 -23.151 1.00 77.50 282 LYS A C 1
ATOM 2242 O O . LYS A 1 282 ? -0.347 20.820 -24.313 1.00 77.50 282 LYS A O 1
ATOM 2247 N N . ALA A 1 283 ? -0.278 20.013 -22.214 1.00 72.38 283 ALA A N 1
ATOM 2248 C CA . ALA A 1 283 ? -1.152 18.865 -22.448 1.00 72.38 283 ALA A CA 1
ATOM 2249 C C . ALA A 1 283 ? -2.608 19.285 -22.714 1.00 72.38 283 ALA A C 1
ATOM 2251 O O . ALA A 1 283 ? -3.258 18.711 -23.581 1.00 72.38 283 ALA A O 1
ATOM 2252 N N . LEU A 1 284 ? -3.099 20.319 -22.022 1.00 72.06 284 LEU A N 1
ATOM 2253 C CA . LEU A 1 284 ? -4.453 20.847 -22.219 1.00 72.06 284 LEU A CA 1
ATOM 2254 C C . LEU A 1 284 ? -4.608 21.665 -23.510 1.00 72.06 284 LEU A C 1
ATOM 2256 O O . LEU A 1 284 ? -5.711 21.766 -24.024 1.00 72.06 284 LEU A O 1
ATOM 2260 N N . SER A 1 285 ? -3.528 22.234 -24.050 1.00 71.81 285 SER A N 1
ATOM 2261 C CA . SER A 1 285 ? -3.543 22.946 -25.340 1.00 71.81 285 SER A CA 1
ATOM 2262 C C . SER A 1 285 ? -3.428 22.039 -26.573 1.00 71.81 285 SER A C 1
ATOM 2264 O O . SER A 1 285 ? -3.510 22.537 -27.692 1.00 71.81 285 SER A O 1
ATOM 2266 N N . LEU A 1 286 ? -3.199 20.735 -26.390 1.00 62.91 286 LEU A N 1
ATOM 2267 C CA . LEU A 1 286 ? -3.083 19.743 -27.469 1.00 62.91 286 LEU A CA 1
ATOM 2268 C C . LEU A 1 286 ? -4.371 18.927 -27.682 1.00 62.91 286 LEU A C 1
ATOM 2270 O O . LEU A 1 286 ? -4.356 17.984 -28.473 1.00 62.91 286 LEU A O 1
ATOM 2274 N N . HIS A 1 287 ? -5.461 19.287 -26.998 1.00 52.34 287 HIS A N 1
ATOM 2275 C CA . HIS A 1 287 ? -6.754 18.613 -27.060 1.00 52.34 287 HIS A CA 1
ATOM 2276 C C . HIS A 1 287 ? -7.880 19.576 -27.439 1.00 52.34 287 HIS A C 1
ATOM 2278 O O . HIS A 1 287 ? -8.839 19.086 -28.079 1.00 52.34 287 HIS A O 1
#

InterPro domains:
  IPR029681 Coiled-coil domain-containing protein 157 [PTHR43696] (11-175)

Radius of gyration: 66.01 Å; chains: 1; bounding box: 127×98×209 Å

Foldseek 3Di:
DDDDDDDVVVVVVVVVVVVVVVVVVVVVVVVVVVVVVVVVVVVVVVVVVVVVVVVVVVVVVVVVVVVVVVVVVVVVVVVVVVVVVVVVVVVVVVVVVVVVVVVVVVCVVPVCPPPVNVDQPDPVDPVVSVVVVVVVVVVVVVVVVVVVVVVVVVVVVVVVVVVVVVVVVVVVVVVVVVVVVVVVVVVVVPPDDDDDDDDDDDDDDDDDDDDDDDDDDDDPDDDDDDDDDDDDDDDDDDDDDDDDDDDDDDDDDDDDDDDDDDDPVVVVVVVVVVVVVVVVVVVVVVD